Protein AF-A0A1Q3GX22-F1 (afdb_monomer)

Radius of gyration: 20.21 Å; Cα contacts (8 Å, |Δi|>4): 247; chains: 1; bounding box: 46×34×58 Å

Solvent-accessible surface area (backbone atoms only — not comparable to full-atom values): 12551 Å² total; per-residue (Å²): 74,55,29,41,29,41,39,61,59,88,88,64,75,49,70,69,53,50,52,52,48,26,65,77,68,59,34,45,84,47,44,73,66,59,52,42,48,48,33,34,75,71,67,37,71,71,13,58,78,47,41,84,75,64,39,86,86,53,84,58,74,74,85,70,66,73,70,58,37,72,59,56,42,53,52,50,54,53,46,60,75,69,44,88,66,64,23,36,33,25,61,58,53,65,81,46,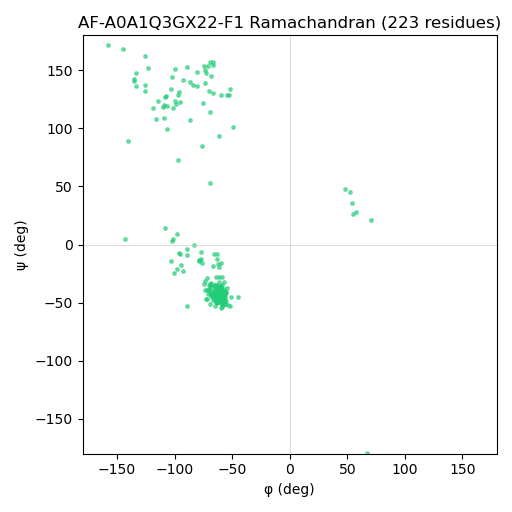73,63,30,38,58,40,52,54,49,49,28,69,77,63,59,36,46,57,36,38,36,38,42,44,71,56,48,66,56,49,26,54,56,44,58,69,42,32,68,58,50,41,52,51,50,54,55,49,35,66,72,37,97,69,32,57,68,49,53,30,62,74,71,73,34,90,48,71,66,53,47,50,50,50,44,45,53,53,41,50,52,51,24,49,54,48,25,54,44,53,52,57,54,50,48,58,52,51,64,72,49,62,87,39,60,72,47,79,42,64,63,86,58,52,68,68,55,51,50,53,51,54,50,55,54,61,72,75,106

pLDDT: mean 81.3, std 12.33, range [33.19, 97.81]

Sequence (225 aa):
MKNLVLYDIPDRVSQDLMEKLMQALSLNITNEVDILREEYKLGTILGKEHYAIIDPGSYGPILDREFDAPEIYKIFDSKFKRSTHKNFLFTEYPKTLNQLHFFEKLHQVNQANFYIVHITVSKDKIYQKMIKDIPNGVKRGFENIQNTPWGKEYFMKLYEVNNDKELEEYFKEQGEKAALEYSEFVEKRTQSIIELMRNHPMLVLDADISDEEIYKSVKGFWEKY

Mean predicted aligned error: 8.08 Å

Nearest PDB structures (foldseek):
  5ajy-assembly1_A  TM=4.475E-01  e=1.517E-03  Homo sapiens
  5ajz-assembly1_A-2  TM=4.475E-01  e=1.701E-03  Homo sapiens
  3qpv-assembly1_A-2  TM=4.650E-01  e=7.992E-03  Homo sapiens
  3qpu-assembly1_A-2  TM=4.433E-01  e=6.355E-03  Homo sapiens
  6iby-assembly1_A  TM=4.146E-01  e=1.683E-02  Homo sapiens

Secondary structure (DSSP, 8-state):
-EEEEEE--TT-S-HHHHHHHHHHHTPEEE-HHHHHHHHHHTT-HHHHHTHHHH-TT--S-TTS----HHHHHHHHHHHHHH-S---EEEES---SHHHHHHHHHHHHHHT-EEEEEEEE--HHHHHHHHHHHHHHHHHHHHHHHHHSTTHHHHHHHHTT--SHHHHHHHHHHHHHHHHHHHHHHHHHHHHHHHHHGGGS-EEEEETTS-HHHHHHHHHHHHHH-

Structure (mmCIF, N/CA/C/O backbone):
data_AF-A0A1Q3GX22-F1
#
_entry.id   AF-A0A1Q3GX22-F1
#
loop_
_atom_site.group_PDB
_atom_site.id
_atom_site.type_symbol
_atom_site.label_atom_id
_atom_site.label_alt_id
_atom_site.label_comp_id
_atom_site.label_asym_id
_atom_site.label_entity_id
_atom_site.label_seq_id
_atom_site.pdbx_PDB_ins_code
_atom_site.Cartn_x
_atom_site.Cartn_y
_atom_site.Cartn_z
_atom_site.occupancy
_atom_site.B_iso_or_equiv
_atom_site.auth_seq_id
_atom_site.auth_comp_id
_atom_site.auth_asym_id
_atom_site.auth_atom_id
_atom_site.pdbx_PDB_model_num
ATOM 1 N N . MET A 1 1 ? -7.960 -2.161 21.849 1.00 83.75 1 MET A N 1
ATOM 2 C CA . MET A 1 1 ? -6.977 -1.449 20.994 1.00 83.75 1 MET A CA 1
ATOM 3 C C . MET A 1 1 ? -7.659 -1.143 19.673 1.00 83.75 1 MET A C 1
ATOM 5 O O . MET A 1 1 ? -8.441 -1.986 19.251 1.00 83.75 1 MET A O 1
ATOM 9 N N . LYS A 1 2 ? -7.473 0.049 19.090 1.00 89.62 2 LYS A N 1
ATOM 10 C CA . LYS A 1 2 ? -8.068 0.403 17.792 1.00 89.62 2 LYS A CA 1
ATOM 11 C C . LYS A 1 2 ? -6.960 0.438 16.750 1.00 89.62 2 LYS A C 1
ATOM 13 O O . LYS A 1 2 ? -5.968 1.121 16.959 1.00 89.62 2 LYS A O 1
ATOM 18 N N . ASN A 1 3 ? -7.113 -0.280 15.652 1.00 90.56 3 ASN A N 1
ATOM 19 C CA . ASN A 1 3 ? -6.106 -0.374 14.604 1.00 90.56 3 ASN A CA 1
ATOM 20 C C . ASN A 1 3 ? -6.728 0.001 13.268 1.00 90.56 3 ASN A C 1
ATOM 22 O O . ASN A 1 3 ? -7.794 -0.498 12.922 1.00 90.56 3 ASN A O 1
ATOM 26 N N . LEU A 1 4 ? -6.058 0.871 12.526 1.00 92.94 4 LEU A N 1
ATOM 27 C CA . LEU A 1 4 ? -6.482 1.297 11.204 1.00 92.94 4 LEU A CA 1
ATOM 28 C C . LEU A 1 4 ? -5.735 0.471 10.159 1.00 92.94 4 LEU A C 1
ATOM 30 O O . LEU A 1 4 ? -4.510 0.386 10.202 1.00 92.94 4 LEU A O 1
ATOM 34 N N . VAL A 1 5 ? -6.464 -0.118 9.223 1.00 92.12 5 VAL A N 1
ATOM 35 C CA . VAL A 1 5 ? -5.902 -0.762 8.037 1.00 92.12 5 VAL A CA 1
ATOM 36 C C . VAL A 1 5 ? -6.242 0.105 6.844 1.00 92.12 5 VAL A C 1
ATOM 38 O O . VAL A 1 5 ? -7.416 0.343 6.576 1.00 92.12 5 VAL A O 1
ATOM 41 N N . LEU A 1 6 ? -5.221 0.586 6.149 1.00 91.12 6 LEU A N 1
ATOM 42 C CA . LEU A 1 6 ? -5.359 1.420 4.969 1.00 91.12 6 LEU A CA 1
ATOM 43 C C . LEU A 1 6 ? -4.941 0.617 3.739 1.00 91.12 6 LEU A C 1
ATOM 45 O O . LEU A 1 6 ? -3.758 0.335 3.538 1.00 91.12 6 LEU A O 1
ATOM 49 N N . TYR A 1 7 ? -5.934 0.263 2.930 1.00 88.50 7 TYR A N 1
ATOM 50 C CA . TYR A 1 7 ? -5.737 -0.238 1.580 1.00 88.50 7 TYR A CA 1
ATOM 51 C C . TYR A 1 7 ? -5.868 0.915 0.605 1.00 88.50 7 TYR A C 1
ATOM 53 O O . TYR A 1 7 ? -6.901 1.582 0.555 1.00 88.50 7 TYR A O 1
ATOM 61 N N . ASP A 1 8 ? -4.816 1.120 -0.166 1.00 81.44 8 ASP A N 1
ATOM 62 C CA . ASP A 1 8 ? -4.739 2.143 -1.190 1.00 81.44 8 ASP A CA 1
ATOM 63 C C . ASP A 1 8 ? -3.915 1.610 -2.367 1.00 81.44 8 ASP A C 1
ATOM 65 O O . ASP A 1 8 ? -3.280 0.557 -2.276 1.00 81.44 8 ASP A O 1
ATOM 69 N N . ILE A 1 9 ? -3.942 2.327 -3.480 1.00 72.19 9 ILE A N 1
ATOM 70 C CA . ILE A 1 9 ? -2.966 2.162 -4.554 1.00 72.19 9 ILE A CA 1
ATOM 71 C C . ILE A 1 9 ? -1.615 2.751 -4.130 1.00 72.19 9 ILE A C 1
ATOM 73 O O . ILE A 1 9 ? -1.591 3.770 -3.433 1.00 72.19 9 ILE A O 1
ATOM 77 N N . PRO A 1 10 ? -0.487 2.209 -4.629 1.00 65.62 10 PRO A N 1
ATOM 78 C CA . PRO A 1 10 ? 0.818 2.800 -4.378 1.00 65.62 10 PRO A CA 1
ATOM 79 C C . PRO A 1 10 ? 0.838 4.285 -4.734 1.00 65.62 10 PRO A C 1
ATOM 81 O O . PRO A 1 10 ? 0.356 4.700 -5.798 1.00 65.62 10 PRO A O 1
ATOM 84 N N . ASP A 1 11 ? 1.405 5.081 -3.832 1.00 67.19 11 ASP A N 1
ATOM 85 C CA . ASP A 1 11 ? 1.601 6.524 -3.971 1.00 67.19 11 ASP A CA 1
ATOM 86 C C . ASP A 1 11 ? 0.312 7.321 -4.221 1.00 67.19 11 ASP A C 1
ATOM 88 O O . ASP A 1 11 ? 0.341 8.334 -4.930 1.00 67.19 11 ASP A O 1
ATOM 92 N N . ARG A 1 12 ? -0.849 6.850 -3.749 1.00 82.31 12 ARG A N 1
ATOM 93 C CA . ARG A 1 12 ? -2.074 7.653 -3.798 1.00 82.31 12 ARG A CA 1
ATOM 94 C C . ARG A 1 12 ? -2.222 8.510 -2.548 1.00 82.31 12 ARG A C 1
ATOM 96 O O . ARG A 1 12 ? -2.394 9.720 -2.682 1.00 82.31 12 ARG A O 1
ATOM 103 N N . VAL A 1 13 ? -2.149 7.937 -1.359 1.00 82.25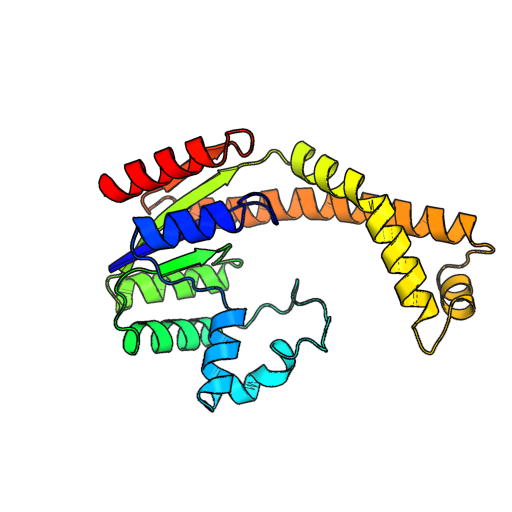 13 VAL A N 1
ATOM 104 C CA . VAL A 1 13 ? -2.125 8.687 -0.104 1.00 82.25 13 VAL A CA 1
ATOM 105 C C . VAL A 1 13 ? -0.739 9.300 0.073 1.00 82.25 13 VAL A C 1
ATOM 107 O O . VAL A 1 13 ? 0.274 8.601 0.092 1.00 82.25 13 VAL A O 1
ATOM 110 N N . SER A 1 14 ? -0.697 10.627 0.199 1.00 84.94 14 SER A N 1
ATOM 111 C CA . SER A 1 14 ? 0.553 11.348 0.421 1.00 84.94 14 SER A CA 1
ATOM 112 C C . SER A 1 14 ? 1.158 11.035 1.791 1.00 84.94 14 SER A C 1
ATOM 114 O O . SER A 1 14 ? 0.457 10.709 2.755 1.00 84.94 14 SER A O 1
ATOM 116 N N . GLN A 1 15 ? 2.479 11.191 1.898 1.00 85.56 15 GLN A N 1
ATOM 117 C CA . GLN A 1 15 ? 3.173 11.091 3.181 1.00 85.56 15 GLN A CA 1
ATOM 118 C C . GLN A 1 15 ? 2.620 12.108 4.197 1.00 85.56 15 GLN A C 1
ATOM 120 O O . GLN A 1 15 ? 2.383 11.751 5.349 1.00 85.56 15 GLN A O 1
ATOM 125 N N . ASP A 1 16 ? 2.316 13.331 3.757 1.00 89.88 16 ASP A N 1
ATOM 126 C CA . ASP A 1 16 ? 1.735 14.375 4.608 1.00 89.88 16 ASP A CA 1
ATOM 127 C C . ASP A 1 16 ? 0.377 13.951 5.190 1.00 89.88 16 ASP A C 1
ATOM 129 O O . ASP A 1 16 ? 0.105 14.152 6.377 1.00 89.88 16 ASP A O 1
ATOM 133 N N . LEU A 1 17 ? -0.484 13.325 4.378 1.00 90.81 17 LEU A N 1
ATOM 134 C CA . LEU A 1 17 ? -1.761 12.785 4.843 1.00 90.81 17 LEU A CA 1
ATOM 135 C C . LEU A 1 17 ? -1.554 11.649 5.857 1.00 90.81 17 LEU A C 1
ATOM 137 O O . LEU A 1 17 ? -2.243 11.617 6.881 1.00 90.81 17 LEU A O 1
ATOM 141 N N . MET A 1 18 ? -0.597 10.751 5.613 1.00 89.88 18 MET A N 1
ATOM 142 C CA . MET A 1 18 ? -0.246 9.679 6.553 1.00 89.88 18 MET A CA 1
ATOM 143 C C . MET A 1 18 ? 0.187 10.233 7.906 1.00 89.88 18 MET A C 1
ATOM 145 O O . MET A 1 18 ? -0.366 9.843 8.935 1.00 89.88 18 MET A O 1
ATOM 149 N N . GLU A 1 19 ? 1.126 11.177 7.916 1.00 90.69 19 GLU A N 1
ATOM 150 C CA . GLU A 1 19 ? 1.628 11.812 9.137 1.00 90.69 19 GLU A CA 1
ATOM 151 C C . GLU A 1 19 ? 0.502 12.532 9.890 1.00 90.69 19 GLU A C 1
ATOM 153 O O . GLU A 1 19 ? 0.344 12.369 11.106 1.00 90.69 19 GLU A O 1
ATOM 158 N N . LYS A 1 20 ? -0.356 13.250 9.157 1.00 93.38 20 LYS A N 1
ATOM 159 C CA . LYS A 1 20 ? -1.526 13.940 9.712 1.00 93.38 20 LYS A CA 1
ATOM 160 C C . LYS A 1 20 ? -2.520 12.967 10.353 1.00 93.38 20 LYS A C 1
ATOM 162 O O . LYS A 1 20 ? -3.033 13.248 11.440 1.00 93.38 20 LYS A O 1
ATOM 167 N N . LEU A 1 21 ? -2.799 11.827 9.716 1.00 93.25 21 LEU A N 1
ATOM 168 C CA . LEU A 1 21 ? -3.662 10.776 10.269 1.00 93.25 21 LEU A CA 1
ATOM 169 C C . LEU A 1 21 ? -3.034 10.129 11.504 1.00 93.25 21 LEU A C 1
ATOM 171 O O . LEU A 1 21 ? -3.710 9.973 12.520 1.00 93.25 21 LEU A O 1
ATOM 175 N N . MET A 1 22 ? -1.744 9.802 11.451 1.00 91.56 22 MET A N 1
ATOM 176 C CA . MET A 1 22 ? -1.029 9.212 12.581 1.00 91.56 22 MET A CA 1
ATOM 177 C C . MET A 1 22 ? -1.083 10.107 13.814 1.00 91.56 22 MET A C 1
ATOM 179 O O . MET A 1 22 ? -1.434 9.640 14.899 1.00 91.56 22 MET A O 1
ATOM 183 N N . GLN A 1 23 ? -0.806 11.400 13.645 1.00 92.88 23 GLN A N 1
ATOM 184 C CA . GLN A 1 23 ? -0.858 12.365 14.735 1.00 92.88 23 GLN A CA 1
ATOM 185 C C . GLN A 1 23 ? -2.281 12.517 15.285 1.00 92.88 23 GLN A C 1
ATOM 187 O O . GLN A 1 23 ? -2.490 12.433 16.495 1.00 92.88 23 GLN A O 1
ATOM 192 N N . ALA A 1 24 ? -3.269 12.712 14.407 1.00 93.62 24 ALA A N 1
ATOM 193 C CA . ALA A 1 24 ? -4.649 12.964 14.816 1.00 93.62 24 ALA A CA 1
ATOM 194 C C . ALA A 1 24 ? -5.289 11.766 15.530 1.00 93.62 24 ALA A C 1
ATOM 196 O O . ALA A 1 24 ? -6.090 11.951 16.444 1.00 93.62 24 ALA A O 1
ATOM 197 N N . LEU A 1 25 ? -4.939 10.548 15.118 1.00 93.19 25 LEU A N 1
ATOM 198 C CA . LEU A 1 25 ? -5.546 9.310 15.607 1.00 93.19 25 LEU A CA 1
ATOM 199 C C . LEU A 1 25 ? -4.651 8.578 16.626 1.00 93.19 25 LEU A C 1
ATOM 201 O O . LEU A 1 25 ? -5.011 7.507 17.123 1.00 93.19 25 LEU A O 1
ATOM 205 N N . SER A 1 26 ? -3.503 9.175 16.975 1.00 92.06 26 SER A N 1
ATOM 206 C CA . SER A 1 26 ? -2.485 8.595 17.862 1.00 92.06 26 SER A CA 1
ATOM 207 C C . SER A 1 26 ? -2.057 7.190 17.415 1.00 92.06 26 SER A C 1
ATOM 209 O O . SER A 1 26 ? -1.992 6.262 18.226 1.00 92.06 26 SER A O 1
ATOM 211 N N . LEU A 1 27 ? -1.819 7.025 16.109 1.00 88.88 27 LEU A N 1
ATOM 212 C CA . LEU A 1 27 ? -1.402 5.764 15.495 1.00 88.88 27 LEU A CA 1
ATOM 213 C C . LEU A 1 27 ? 0.118 5.691 15.427 1.00 88.88 27 LEU A C 1
ATOM 215 O O . LEU A 1 27 ? 0.784 6.667 15.084 1.00 88.88 27 LEU A O 1
ATOM 219 N N . ASN A 1 28 ? 0.655 4.502 15.669 1.00 85.69 28 ASN A N 1
ATOM 220 C CA . ASN A 1 28 ? 2.023 4.173 15.296 1.00 85.69 28 ASN A CA 1
ATOM 221 C C . ASN A 1 28 ? 2.012 3.448 13.942 1.00 85.69 28 ASN A C 1
ATOM 223 O O . ASN A 1 28 ? 1.212 2.528 13.752 1.00 85.69 28 ASN A O 1
ATOM 227 N N . ILE A 1 29 ? 2.849 3.875 12.995 1.00 75.38 29 ILE A N 1
ATOM 228 C CA . ILE A 1 29 ? 2.911 3.232 11.682 1.00 75.38 29 ILE A CA 1
ATOM 229 C C . ILE A 1 29 ? 3.601 1.880 11.789 1.00 75.38 29 ILE A C 1
ATOM 231 O O . ILE A 1 29 ? 4.594 1.681 12.494 1.00 75.38 29 ILE A O 1
ATOM 235 N N . THR A 1 30 ? 3.039 0.930 11.065 1.00 68.19 30 THR A N 1
ATOM 236 C CA . THR A 1 30 ? 3.493 -0.448 11.048 1.00 68.19 30 THR A CA 1
ATOM 237 C C . THR A 1 30 ? 3.387 -0.943 9.617 1.00 68.19 30 THR A C 1
ATOM 239 O O . THR A 1 30 ? 2.362 -1.479 9.206 1.00 68.19 30 THR A O 1
ATOM 242 N N . ASN A 1 31 ? 4.457 -0.747 8.848 1.00 70.94 31 ASN A N 1
ATOM 243 C CA . ASN A 1 31 ? 4.715 -1.562 7.666 1.00 70.94 31 ASN A CA 1
ATOM 244 C C . ASN A 1 31 ? 5.751 -2.639 8.035 1.00 70.94 31 ASN A C 1
ATOM 246 O O . ASN A 1 31 ? 6.559 -2.449 8.945 1.00 70.94 31 ASN A O 1
ATOM 250 N N . GLU A 1 32 ? 5.693 -3.791 7.371 1.00 71.50 32 GLU A N 1
ATOM 251 C CA . GLU A 1 32 ? 6.529 -4.957 7.699 1.00 71.50 32 GLU A CA 1
ATOM 252 C C . GLU A 1 32 ? 8.028 -4.614 7.681 1.00 71.50 32 GLU A C 1
ATOM 254 O O . GLU A 1 32 ? 8.778 -5.011 8.573 1.00 71.50 32 GLU A O 1
ATOM 259 N N . VAL A 1 33 ? 8.446 -3.810 6.700 1.00 70.88 33 VAL A N 1
ATOM 260 C CA . VAL A 1 33 ? 9.843 -3.423 6.470 1.00 70.88 33 VAL A CA 1
ATOM 261 C C . VAL A 1 33 ? 10.396 -2.579 7.620 1.00 70.88 33 VAL A C 1
ATOM 263 O O . VAL A 1 33 ? 11.510 -2.822 8.085 1.00 70.88 33 VAL A O 1
ATOM 266 N N . ASP A 1 34 ? 9.636 -1.612 8.123 1.00 73.31 34 ASP A N 1
ATOM 267 C CA . ASP A 1 34 ? 10.077 -0.742 9.209 1.00 73.31 34 ASP A CA 1
ATOM 268 C C . ASP A 1 34 ? 10.159 -1.493 10.533 1.00 73.31 34 ASP A C 1
ATOM 270 O O . ASP A 1 34 ? 11.094 -1.268 11.302 1.00 73.31 34 ASP A O 1
ATOM 274 N N . ILE A 1 35 ? 9.268 -2.459 10.776 1.00 74.19 35 ILE A N 1
ATOM 275 C CA . ILE A 1 35 ? 9.387 -3.303 11.970 1.00 74.19 35 ILE A CA 1
ATOM 276 C C . ILE A 1 35 ? 10.619 -4.196 11.874 1.00 74.19 35 ILE A C 1
ATOM 278 O O . ILE A 1 35 ? 11.339 -4.342 12.855 1.00 74.19 35 ILE A O 1
ATOM 282 N N . LEU A 1 36 ? 10.919 -4.759 10.704 1.00 74.56 36 LEU A N 1
ATOM 283 C CA . LEU A 1 36 ? 12.141 -5.542 10.514 1.00 74.56 36 LEU A CA 1
ATOM 284 C C . LEU A 1 36 ? 13.398 -4.694 10.734 1.00 74.56 36 LEU A C 1
ATOM 286 O O . LEU A 1 36 ? 14.348 -5.147 11.373 1.00 74.56 36 LEU A O 1
ATOM 290 N N . ARG A 1 37 ? 13.392 -3.439 10.266 1.00 76.31 37 ARG A N 1
ATOM 291 C CA . ARG A 1 37 ? 14.470 -2.477 10.538 1.00 76.31 37 ARG A CA 1
ATOM 292 C C . ARG A 1 37 ? 14.603 -2.190 12.034 1.00 76.31 37 ARG A C 1
ATOM 294 O O . ARG A 1 37 ? 15.725 -2.110 12.532 1.00 76.31 37 ARG A O 1
ATOM 301 N N . GLU A 1 38 ? 13.496 -2.040 12.759 1.00 77.31 38 GLU A N 1
ATOM 302 C CA . GLU A 1 38 ? 13.493 -1.88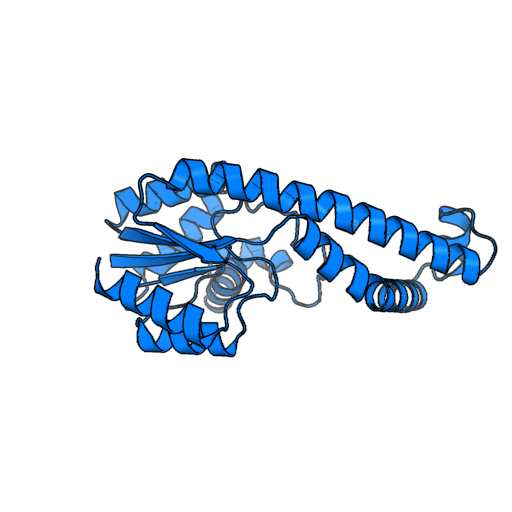8 14.222 1.00 77.31 38 GLU A CA 1
ATOM 303 C C . GLU A 1 38 ? 14.041 -3.137 14.928 1.00 77.31 38 GLU A C 1
ATOM 305 O O . GLU A 1 38 ? 14.939 -3.023 15.759 1.00 77.31 38 GLU A O 1
ATOM 310 N N . GLU A 1 39 ? 13.561 -4.331 14.573 1.00 77.06 39 GLU A N 1
ATOM 311 C CA . GLU A 1 39 ? 14.017 -5.615 15.124 1.00 77.06 39 GLU A CA 1
ATOM 312 C C . GLU A 1 39 ? 15.520 -5.821 14.920 1.00 77.06 39 GLU A C 1
ATOM 314 O O . GLU A 1 39 ? 16.232 -6.245 15.835 1.00 77.06 39 GLU A O 1
ATOM 319 N N . TYR A 1 40 ? 16.025 -5.462 13.738 1.00 79.69 40 TYR A N 1
ATOM 320 C CA . TYR A 1 40 ? 17.450 -5.523 13.445 1.00 79.69 40 TYR A CA 1
ATOM 321 C C . TYR A 1 40 ? 18.257 -4.548 14.305 1.00 79.69 40 TYR A C 1
ATOM 323 O O . TYR A 1 40 ? 19.255 -4.949 14.904 1.00 79.69 40 TYR A O 1
ATOM 331 N N . LYS A 1 41 ? 17.800 -3.294 14.445 1.00 81.12 41 LYS A N 1
ATOM 332 C CA . LYS A 1 41 ? 18.426 -2.306 15.346 1.00 81.12 41 LYS A CA 1
ATOM 333 C C . LYS A 1 41 ? 18.442 -2.780 16.801 1.00 81.12 41 LYS A C 1
ATOM 335 O O . LYS A 1 41 ? 19.401 -2.509 17.517 1.00 81.12 41 LYS A O 1
ATOM 340 N N . LEU A 1 42 ? 17.408 -3.504 17.230 1.00 82.00 42 LEU A N 1
ATOM 341 C CA . LEU A 1 42 ? 17.310 -4.110 18.562 1.00 82.00 42 LEU A CA 1
ATOM 342 C C . LEU A 1 42 ? 18.158 -5.387 18.714 1.00 82.00 42 LEU A C 1
ATOM 344 O O . LEU A 1 42 ? 18.270 -5.922 19.816 1.00 82.00 42 LEU A O 1
ATOM 348 N N . GLY A 1 43 ? 18.767 -5.882 17.634 1.00 82.06 43 GLY A N 1
ATOM 349 C CA . GLY A 1 43 ? 19.653 -7.042 17.647 1.00 82.06 43 GLY A CA 1
ATOM 350 C C . GLY A 1 43 ? 18.944 -8.375 17.894 1.00 82.06 43 GLY A C 1
ATOM 351 O O . GLY A 1 43 ? 19.604 -9.335 18.318 1.00 82.06 43 GLY A O 1
ATOM 352 N N . THR A 1 44 ? 17.633 -8.449 17.645 1.00 80.69 44 THR A N 1
ATOM 353 C CA . THR A 1 44 ? 16.845 -9.671 17.848 1.00 80.69 44 THR A CA 1
ATOM 354 C C . THR A 1 44 ? 17.215 -10.748 16.828 1.00 80.69 44 THR A C 1
ATOM 356 O O . THR A 1 44 ? 17.761 -10.454 15.763 1.00 80.69 44 THR A O 1
ATOM 359 N N . ILE A 1 45 ? 16.951 -12.018 17.162 1.00 81.12 45 ILE A N 1
ATOM 360 C CA . ILE A 1 45 ? 17.186 -13.154 16.248 1.00 81.12 45 ILE A CA 1
ATOM 361 C C . ILE A 1 45 ? 16.426 -12.917 14.937 1.00 81.12 45 ILE A C 1
ATOM 363 O O . ILE A 1 45 ? 17.013 -12.964 13.862 1.00 81.12 45 ILE A O 1
ATOM 367 N N . LEU A 1 46 ? 15.162 -12.517 15.063 1.00 73.62 46 LEU A N 1
ATOM 368 C CA . LEU A 1 46 ? 14.257 -12.206 13.964 1.00 73.62 46 LEU A CA 1
ATOM 369 C C . LEU A 1 46 ? 14.798 -11.107 13.037 1.00 73.62 46 LEU A C 1
ATOM 371 O O . LEU A 1 46 ? 14.829 -11.292 11.824 1.00 73.62 46 LEU A O 1
ATOM 375 N N . GLY A 1 47 ? 15.278 -9.990 13.593 1.00 73.00 47 GLY A N 1
ATOM 376 C CA . GLY A 1 47 ? 15.866 -8.909 12.799 1.00 73.00 47 GLY A CA 1
ATOM 377 C C . GLY A 1 47 ? 17.158 -9.314 12.085 1.00 73.00 47 GLY A C 1
ATOM 378 O O . GLY A 1 47 ? 17.396 -8.901 10.954 1.00 73.00 47 GLY A O 1
ATOM 379 N N . LYS A 1 48 ? 17.987 -10.152 12.721 1.00 78.38 48 LYS A N 1
ATOM 380 C CA . LYS A 1 48 ? 19.242 -10.660 12.140 1.00 78.38 48 LYS A CA 1
ATOM 381 C C . LYS A 1 48 ? 19.003 -11.664 11.014 1.00 78.38 48 LYS A C 1
ATOM 383 O O . LYS A 1 48 ? 19.671 -11.577 9.988 1.00 78.38 48 LYS A O 1
ATOM 388 N N . GLU A 1 49 ? 18.048 -12.577 11.184 1.00 74.50 49 GLU A N 1
ATOM 389 C CA . GLU A 1 49 ? 17.678 -13.584 10.176 1.00 74.50 49 GLU A CA 1
ATOM 390 C C . GLU A 1 49 ? 17.161 -12.950 8.878 1.00 74.50 49 GLU A C 1
ATOM 392 O O . GLU A 1 49 ? 17.356 -13.500 7.797 1.00 74.50 49 GLU A O 1
ATOM 397 N N . HIS A 1 50 ? 16.574 -11.756 8.972 1.00 70.06 50 HIS A N 1
ATOM 398 C CA . HIS A 1 50 ? 15.961 -11.054 7.844 1.00 70.06 50 HIS A CA 1
ATOM 399 C C . HIS A 1 50 ? 16.763 -9.827 7.380 1.00 70.06 50 HIS A C 1
ATOM 401 O O . HIS A 1 50 ? 16.264 -9.026 6.588 1.00 70.06 50 HIS A O 1
ATOM 407 N N . TYR A 1 51 ? 18.024 -9.687 7.814 1.00 65.88 51 TYR A N 1
ATOM 408 C CA . TYR A 1 51 ? 18.893 -8.558 7.455 1.00 65.88 51 TYR A CA 1
ATOM 409 C C . TYR A 1 51 ? 19.029 -8.360 5.933 1.00 65.88 51 TYR A C 1
ATOM 411 O O . TYR A 1 51 ? 18.998 -7.236 5.439 1.00 65.88 51 TYR A O 1
ATOM 419 N N . ALA A 1 52 ? 19.085 -9.458 5.173 1.00 59.59 52 ALA A N 1
ATOM 420 C CA . ALA A 1 52 ? 19.193 -9.436 3.712 1.00 59.59 52 ALA A CA 1
ATOM 421 C C . ALA A 1 52 ? 17.958 -8.860 2.986 1.00 59.59 52 ALA A C 1
ATOM 423 O O . ALA A 1 52 ? 17.995 -8.706 1.771 1.00 59.59 52 ALA A O 1
ATOM 424 N N . ILE A 1 53 ? 1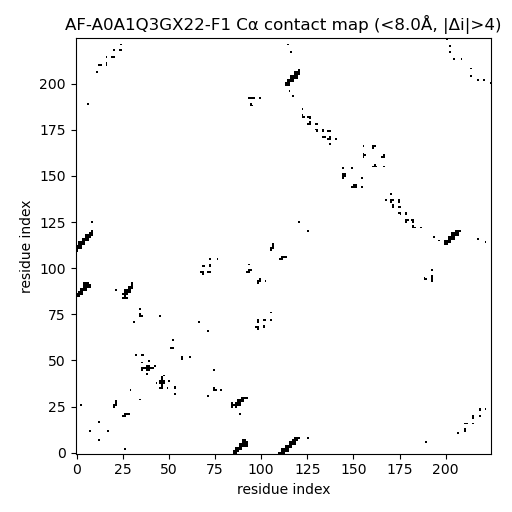6.859 -8.599 3.701 1.00 57.28 53 ILE A N 1
ATOM 425 C CA . ILE A 1 53 ? 15.622 -8.016 3.155 1.00 57.28 53 ILE A CA 1
ATOM 426 C C . ILE A 1 53 ? 15.529 -6.515 3.471 1.00 57.28 53 ILE A C 1
ATOM 428 O O . ILE A 1 53 ? 14.865 -5.765 2.762 1.00 57.28 53 ILE A O 1
ATOM 432 N N . ILE A 1 54 ? 16.202 -6.064 4.530 1.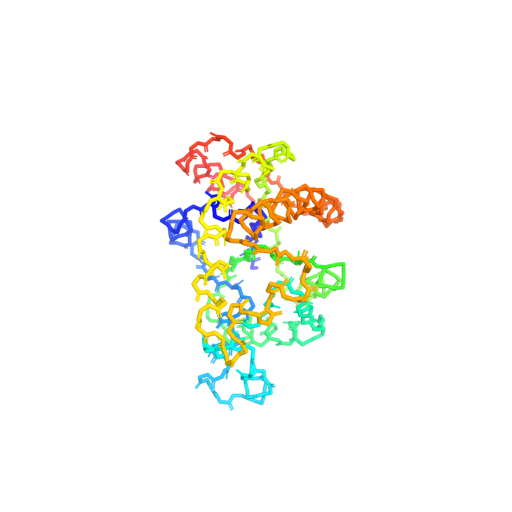00 59.28 54 ILE A N 1
ATOM 433 C CA . ILE A 1 54 ? 16.183 -4.668 4.990 1.00 59.28 54 ILE A CA 1
ATOM 434 C C . ILE A 1 54 ? 17.370 -3.844 4.482 1.00 59.28 54 ILE A C 1
ATOM 436 O O . ILE A 1 54 ? 17.384 -2.632 4.708 1.00 59.28 54 ILE A O 1
ATOM 440 N N . ASP A 1 55 ? 18.347 -4.474 3.821 1.00 59.03 55 ASP A N 1
ATOM 441 C CA . ASP A 1 55 ? 19.516 -3.797 3.264 1.00 59.03 55 ASP A CA 1
ATOM 442 C C . ASP A 1 55 ? 19.108 -2.915 2.064 1.00 59.03 55 ASP A C 1
ATOM 444 O O . ASP A 1 55 ? 18.695 -3.442 1.025 1.00 59.03 55 ASP A O 1
ATOM 448 N N . PRO A 1 56 ? 19.231 -1.577 2.164 1.00 48.12 56 PRO A N 1
ATOM 449 C CA . PRO A 1 56 ? 18.881 -0.656 1.084 1.00 48.12 56 PRO A CA 1
ATOM 450 C C . PRO A 1 56 ? 19.739 -0.821 -0.185 1.00 48.12 56 PRO A C 1
ATOM 452 O O . PRO A 1 56 ? 19.372 -0.279 -1.225 1.00 48.12 56 PRO A O 1
ATOM 455 N N . GLY A 1 57 ? 20.853 -1.565 -0.134 1.00 39.97 57 GLY A N 1
ATOM 456 C CA . GLY A 1 57 ? 21.634 -1.951 -1.318 1.00 39.97 57 GLY A CA 1
ATOM 457 C C . GLY A 1 57 ? 21.039 -3.125 -2.105 1.00 39.97 57 GLY A C 1
ATOM 458 O O . GLY A 1 57 ? 21.409 -3.358 -3.254 1.00 39.97 57 GLY A O 1
ATOM 459 N N . SER A 1 58 ? 20.087 -3.847 -1.513 1.00 39.81 58 SER A N 1
ATOM 460 C CA . SER A 1 58 ? 19.375 -4.954 -2.140 1.00 39.81 58 SER A CA 1
ATOM 461 C C . SER A 1 58 ? 18.037 -4.480 -2.714 1.00 39.81 58 SER A C 1
ATOM 463 O O . SER A 1 58 ? 16.967 -4.819 -2.223 1.00 39.81 58 SER A O 1
ATOM 465 N N . TYR A 1 59 ? 18.079 -3.729 -3.820 1.00 34.78 59 TYR A N 1
ATOM 466 C CA . TYR A 1 59 ? 16.920 -3.574 -4.715 1.00 34.78 59 TYR A CA 1
ATOM 467 C C . TYR A 1 59 ? 16.633 -4.901 -5.451 1.00 34.78 59 TYR A C 1
ATOM 469 O O . TYR A 1 59 ? 16.568 -4.966 -6.676 1.00 34.78 59 TYR A O 1
ATOM 477 N N . GLY A 1 60 ? 16.497 -5.999 -4.707 1.00 33.19 60 GLY A N 1
ATOM 478 C CA . GLY A 1 60 ? 15.754 -7.152 -5.189 1.00 33.19 60 GLY A CA 1
ATOM 479 C C . GLY A 1 60 ? 14.268 -6.789 -5.193 1.00 33.19 60 GLY A C 1
ATOM 480 O O . GLY A 1 60 ? 13.862 -5.925 -4.417 1.00 33.19 60 GLY A O 1
ATOM 481 N N . PRO A 1 61 ? 13.436 -7.410 -6.038 1.00 34.66 61 PRO A N 1
ATOM 482 C CA . PRO A 1 61 ? 11.998 -7.191 -6.006 1.00 34.66 61 PRO A CA 1
ATOM 483 C C . PRO A 1 61 ? 11.449 -7.619 -4.635 1.00 34.66 61 PRO A C 1
ATOM 485 O O . PRO A 1 61 ? 11.105 -8.776 -4.408 1.00 34.66 61 PRO A O 1
ATOM 488 N N . ILE A 1 62 ? 11.343 -6.659 -3.711 1.00 39.78 62 ILE A N 1
ATOM 489 C CA . ILE A 1 62 ? 10.573 -6.758 -2.457 1.00 39.78 62 ILE A CA 1
ATOM 490 C C . ILE A 1 62 ? 9.074 -6.940 -2.785 1.00 39.78 62 ILE A C 1
ATOM 492 O O . ILE A 1 62 ? 8.269 -7.253 -1.919 1.00 39.78 62 ILE A O 1
ATOM 496 N N . LEU A 1 63 ? 8.705 -6.804 -4.063 1.00 37.97 63 LEU A N 1
ATOM 497 C CA . LEU A 1 63 ? 7.355 -6.976 -4.580 1.00 37.97 63 LEU A CA 1
ATOM 498 C C . LEU A 1 63 ? 6.813 -8.414 -4.497 1.00 37.97 63 LEU A C 1
ATOM 500 O O . LEU A 1 63 ? 5.598 -8.549 -4.527 1.00 37.97 63 LEU A O 1
ATOM 504 N N . ASP A 1 64 ? 7.653 -9.448 -4.329 1.00 43.09 64 ASP A N 1
ATOM 505 C CA . ASP A 1 64 ? 7.178 -10.849 -4.370 1.00 43.09 64 ASP A CA 1
ATOM 506 C C . ASP A 1 64 ? 7.848 -11.826 -3.394 1.00 43.09 64 ASP A C 1
ATOM 508 O O . ASP A 1 64 ? 7.534 -13.018 -3.395 1.00 43.09 64 ASP A O 1
ATOM 512 N N . ARG A 1 65 ? 8.736 -11.367 -2.502 1.00 47.84 65 ARG A N 1
ATOM 513 C CA . ARG A 1 65 ? 9.052 -12.195 -1.331 1.00 47.84 65 ARG A CA 1
ATOM 514 C C . ARG A 1 65 ? 7.890 -12.060 -0.366 1.00 47.84 65 ARG A C 1
ATOM 516 O O . ARG A 1 65 ? 7.915 -11.214 0.522 1.00 47.84 65 ARG A O 1
ATOM 523 N N . GLU A 1 66 ? 6.867 -12.883 -0.586 1.00 52.06 66 GLU A N 1
ATOM 524 C CA . GLU A 1 66 ? 5.895 -13.222 0.442 1.00 52.06 66 GLU A CA 1
ATOM 525 C C . GLU A 1 66 ? 6.699 -13.631 1.674 1.00 52.06 66 GLU A C 1
ATOM 527 O O . GLU A 1 66 ? 7.278 -14.715 1.736 1.00 52.06 66 GLU A O 1
ATOM 532 N N . PHE A 1 67 ? 6.820 -12.718 2.634 1.00 58.06 67 PHE A N 1
ATOM 533 C CA . PHE A 1 67 ? 7.229 -13.111 3.963 1.00 58.06 67 PHE A CA 1
ATOM 534 C C . PHE A 1 67 ? 6.250 -14.194 4.401 1.00 58.06 67 PHE A C 1
ATOM 536 O O . PHE A 1 67 ? 5.029 -14.003 4.298 1.00 58.06 67 PHE A O 1
ATOM 543 N N . ASP A 1 68 ? 6.782 -15.321 4.864 1.00 63.47 68 ASP A N 1
ATOM 544 C CA . ASP A 1 68 ? 5.921 -16.376 5.357 1.00 63.47 68 ASP A CA 1
ATOM 545 C C . ASP A 1 68 ? 5.110 -15.800 6.532 1.00 63.47 68 ASP A C 1
ATOM 547 O O . ASP A 1 68 ? 5.601 -15.085 7.417 1.00 63.47 68 ASP A O 1
ATOM 551 N N . ALA A 1 69 ? 3.798 -15.985 6.449 1.00 64.06 69 ALA A N 1
ATOM 552 C CA . ALA A 1 69 ? 2.841 -15.321 7.321 1.00 64.06 69 ALA A CA 1
ATOM 553 C C . ALA A 1 69 ? 3.050 -15.598 8.836 1.00 64.06 69 ALA A C 1
ATOM 555 O O . ALA A 1 69 ? 2.727 -14.713 9.642 1.00 64.06 69 ALA A O 1
ATOM 556 N N . PRO A 1 70 ? 3.612 -16.750 9.273 1.00 68.25 70 PRO A N 1
ATOM 557 C CA . PRO A 1 70 ? 3.985 -16.980 10.669 1.00 68.25 70 PRO A CA 1
ATOM 558 C C . PRO A 1 70 ? 5.068 -16.027 11.197 1.00 68.25 70 PRO A C 1
ATOM 560 O O . PRO A 1 70 ? 5.042 -15.659 12.374 1.00 68.25 70 PRO A O 1
ATOM 563 N N . GLU A 1 71 ? 6.027 -15.626 10.370 1.00 71.38 71 GLU A N 1
ATOM 564 C CA . GLU A 1 71 ? 7.152 -14.766 10.745 1.00 71.38 71 GLU A CA 1
ATOM 565 C C . GLU A 1 71 ? 6.653 -13.343 10.968 1.00 71.38 71 GLU A C 1
ATOM 567 O O . GLU A 1 71 ? 6.900 -12.765 12.027 1.00 71.38 71 GLU A O 1
ATOM 572 N N . ILE A 1 72 ? 5.844 -12.824 10.040 1.00 70.81 72 ILE A N 1
ATOM 573 C CA . ILE A 1 72 ? 5.177 -11.522 10.181 1.00 70.81 72 ILE A CA 1
ATOM 574 C C . ILE A 1 72 ? 4.284 -11.485 11.421 1.00 70.81 72 ILE A C 1
ATOM 576 O O . ILE A 1 72 ? 4.290 -10.504 12.167 1.00 70.81 72 ILE A O 1
ATOM 580 N N . TYR A 1 73 ? 3.558 -12.569 11.701 1.00 74.81 73 TYR A N 1
ATOM 581 C CA . TYR A 1 73 ? 2.768 -12.676 12.924 1.00 74.81 73 TYR A CA 1
ATOM 582 C C . TYR A 1 73 ? 3.630 -12.497 14.178 1.00 74.81 73 TYR A C 1
ATOM 584 O O . TYR A 1 73 ? 3.279 -11.706 15.052 1.00 74.81 73 TYR A O 1
ATOM 592 N N . LYS A 1 74 ? 4.769 -13.202 14.269 1.00 76.38 74 LYS A N 1
ATOM 593 C CA . LYS A 1 74 ? 5.690 -13.088 15.415 1.00 76.38 74 LYS A CA 1
ATOM 594 C C . LYS A 1 74 ? 6.235 -11.665 15.548 1.00 76.38 74 LYS A C 1
ATOM 596 O O . LYS A 1 74 ? 6.346 -11.166 16.667 1.00 76.38 74 LYS A O 1
ATOM 601 N N . ILE A 1 75 ? 6.542 -11.017 14.422 1.00 74.75 75 ILE A N 1
ATOM 602 C CA . ILE A 1 75 ? 7.006 -9.626 14.364 1.00 74.75 75 ILE A CA 1
ATOM 603 C C . ILE A 1 75 ? 5.948 -8.688 14.962 1.00 74.75 75 ILE A C 1
ATOM 605 O O . ILE A 1 75 ? 6.230 -7.942 15.905 1.00 74.75 75 ILE A O 1
ATOM 609 N N . PHE A 1 76 ? 4.713 -8.755 14.459 1.00 77.62 76 PHE A N 1
ATOM 610 C CA . PHE A 1 76 ? 3.624 -7.912 14.944 1.00 77.62 76 PHE A CA 1
ATOM 611 C C . PHE A 1 76 ? 3.288 -8.198 16.406 1.00 77.62 76 PHE A C 1
ATOM 613 O O . PHE A 1 76 ? 3.211 -7.259 17.192 1.00 77.62 76 PHE A O 1
ATOM 620 N N . ASP A 1 77 ? 3.149 -9.464 16.802 1.00 79.06 77 ASP A N 1
ATOM 621 C CA . ASP A 1 77 ? 2.864 -9.862 18.187 1.00 79.06 77 ASP A CA 1
ATOM 622 C C . ASP A 1 77 ? 3.933 -9.332 19.162 1.00 79.06 77 ASP A C 1
ATOM 624 O O . ASP A 1 77 ? 3.616 -8.746 20.199 1.00 79.06 77 ASP A O 1
ATOM 628 N N . SER A 1 78 ? 5.212 -9.443 18.791 1.00 76.62 78 SER A N 1
ATOM 629 C CA . SER A 1 78 ? 6.340 -8.885 19.545 1.00 76.62 78 SER A CA 1
ATOM 630 C C . SER A 1 78 ? 6.274 -7.356 19.663 1.00 76.62 78 SER A C 1
ATOM 632 O O . SER A 1 78 ? 6.524 -6.794 20.737 1.00 76.62 78 SER A O 1
ATOM 634 N N . LYS A 1 79 ? 5.925 -6.648 18.580 1.00 78.19 79 LYS A N 1
ATOM 635 C CA . LYS A 1 79 ? 5.749 -5.187 18.595 1.00 78.19 79 LYS A CA 1
ATOM 636 C C . LYS A 1 79 ? 4.550 -4.774 19.447 1.00 78.19 79 LYS A C 1
ATOM 638 O O . LYS A 1 79 ? 4.705 -3.901 20.296 1.00 78.19 79 LYS A O 1
ATOM 643 N N . PHE A 1 80 ? 3.402 -5.431 19.306 1.00 78.25 80 PHE A N 1
ATOM 644 C CA . PHE A 1 80 ? 2.207 -5.170 20.112 1.00 78.25 80 PHE A CA 1
ATOM 645 C C . PHE A 1 80 ? 2.467 -5.343 21.610 1.00 78.25 80 PHE A C 1
ATOM 647 O O . PHE A 1 80 ? 2.057 -4.496 22.398 1.00 78.25 80 PHE A O 1
ATOM 654 N N . LYS A 1 81 ? 3.197 -6.393 22.006 1.00 78.69 81 LYS A N 1
ATOM 655 C CA . LYS A 1 81 ? 3.530 -6.668 23.414 1.00 78.69 81 LYS A CA 1
ATOM 656 C C . LYS A 1 81 ? 4.490 -5.653 24.034 1.00 78.69 81 LYS A C 1
ATOM 658 O O . LYS A 1 81 ? 4.412 -5.406 25.234 1.00 78.69 81 LYS A O 1
ATOM 663 N N . ARG A 1 82 ? 5.416 -5.094 23.248 1.00 78.69 82 ARG A N 1
ATOM 664 C CA . ARG A 1 82 ? 6.426 -4.129 23.728 1.00 78.69 82 ARG A CA 1
ATOM 665 C C . ARG A 1 82 ? 5.988 -2.673 23.588 1.00 78.69 82 ARG A C 1
ATOM 667 O O . ARG A 1 82 ? 6.526 -1.808 24.274 1.00 78.69 82 ARG A O 1
ATOM 674 N N . SER A 1 83 ? 5.057 -2.391 22.684 1.00 75.94 83 SER A N 1
ATOM 675 C CA . SER A 1 83 ? 4.617 -1.033 22.398 1.00 75.94 83 SER A CA 1
ATOM 676 C C . SER A 1 83 ? 3.816 -0.450 23.559 1.00 75.94 83 SER A C 1
ATOM 678 O O . SER A 1 83 ? 2.856 -1.042 24.046 1.00 75.94 83 SER A O 1
ATOM 680 N N . THR A 1 84 ? 4.166 0.771 23.956 1.00 75.38 84 THR A N 1
ATOM 681 C CA . THR A 1 84 ? 3.333 1.602 24.837 1.00 75.38 84 THR A CA 1
ATOM 682 C C . THR A 1 84 ? 2.150 2.227 24.090 1.00 75.38 84 THR A C 1
ATOM 684 O O . THR A 1 84 ? 1.194 2.686 24.719 1.00 75.38 84 THR A O 1
ATOM 687 N N . HIS A 1 85 ? 2.192 2.233 22.752 1.00 74.81 85 HIS A N 1
ATOM 688 C CA . HIS A 1 85 ? 1.110 2.720 21.904 1.00 74.81 85 HIS A CA 1
ATOM 689 C C . HIS A 1 85 ? 0.030 1.656 21.768 1.00 74.81 85 HIS A C 1
ATOM 691 O O . HIS A 1 85 ? 0.312 0.480 21.538 1.00 74.81 85 HIS A O 1
ATOM 697 N N . LYS A 1 86 ? -1.221 2.100 21.883 1.00 79.81 86 LYS A N 1
ATOM 698 C CA . LYS A 1 86 ? -2.394 1.225 21.857 1.00 79.81 86 LYS A CA 1
ATOM 699 C C . LYS A 1 86 ? -3.045 1.108 20.488 1.00 79.81 86 LYS A C 1
ATOM 701 O O . LYS A 1 86 ? -3.966 0.308 20.385 1.00 79.81 86 LYS A O 1
ATOM 706 N N . ASN A 1 87 ? -2.624 1.903 19.505 1.00 89.12 87 ASN A N 1
ATOM 707 C CA . ASN A 1 87 ? -3.256 1.981 18.195 1.00 89.12 87 ASN A CA 1
ATOM 708 C C . ASN A 1 87 ? -2.200 1.982 17.089 1.00 89.12 87 ASN A C 1
ATOM 710 O O . ASN A 1 87 ? -1.152 2.621 17.224 1.00 89.12 87 ASN A O 1
ATOM 714 N N . PHE A 1 88 ? -2.494 1.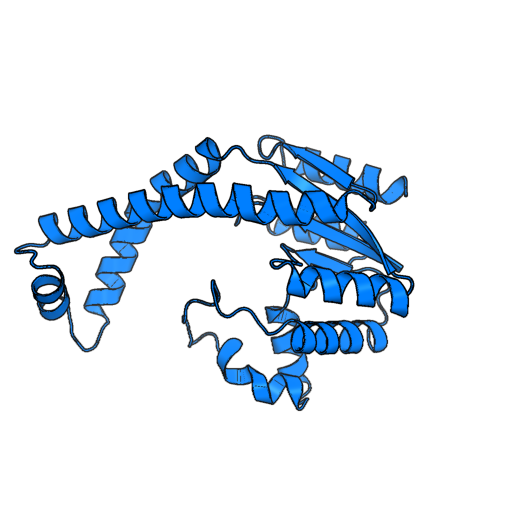287 15.997 1.00 88.81 88 PHE A N 1
ATOM 715 C CA . PHE A 1 88 ? -1.544 1.052 14.915 1.00 88.81 88 PHE A CA 1
ATOM 716 C C . PHE A 1 88 ? -2.169 1.323 13.554 1.00 88.81 88 PHE A C 1
ATOM 718 O O . PHE A 1 88 ? -3.364 1.100 13.360 1.00 88.81 88 PHE A O 1
ATOM 725 N N . LEU A 1 89 ? -1.342 1.796 12.625 1.00 89.44 89 LEU A N 1
ATOM 726 C CA . LEU A 1 89 ? -1.676 1.970 11.218 1.00 89.44 89 LEU A CA 1
ATOM 727 C C . LEU A 1 89 ? -0.966 0.893 10.401 1.00 89.44 89 LEU A C 1
ATOM 729 O O . LEU A 1 89 ? 0.264 0.822 10.406 1.00 89.44 89 LEU A O 1
ATOM 733 N N . PHE A 1 90 ? -1.747 0.068 9.717 1.00 87.94 90 PHE A N 1
ATOM 734 C CA . PHE A 1 90 ? -1.292 -0.949 8.778 1.00 87.94 90 PHE A CA 1
ATOM 735 C C . PHE A 1 90 ? -1.486 -0.417 7.364 1.00 87.94 90 PHE A C 1
ATOM 737 O O . PHE A 1 90 ? -2.616 -0.152 6.960 1.00 87.94 90 PHE A O 1
ATOM 744 N N . THR A 1 91 ? -0.399 -0.249 6.616 1.00 84.94 91 THR A N 1
ATOM 745 C CA . THR A 1 91 ? -0.453 0.180 5.213 1.00 84.94 91 THR A CA 1
ATOM 746 C C . THR A 1 91 ? -0.318 -1.027 4.310 1.00 84.94 91 THR A C 1
ATOM 748 O O . THR A 1 91 ? 0.690 -1.732 4.382 1.00 84.94 91 THR A O 1
ATOM 751 N N . GLU A 1 92 ? -1.324 -1.255 3.470 1.00 78.31 92 GLU A N 1
ATOM 752 C CA . GLU A 1 92 ? -1.360 -2.370 2.524 1.00 78.31 92 GLU A CA 1
ATOM 753 C C . GLU A 1 92 ? -1.171 -3.751 3.181 1.00 78.31 92 GLU A C 1
ATOM 755 O O . GLU A 1 92 ? -0.688 -4.660 2.526 1.00 78.31 92 GLU A O 1
ATOM 760 N N . TYR A 1 93 ? -1.502 -3.950 4.460 1.00 82.81 93 TYR A N 1
ATOM 761 C CA . TYR A 1 93 ? -1.388 -5.252 5.132 1.00 82.81 93 TYR A CA 1
ATOM 762 C C . TYR A 1 93 ? -2.725 -5.653 5.755 1.00 82.81 93 TYR A C 1
ATOM 764 O O . TYR A 1 93 ? -3.327 -4.815 6.426 1.00 82.81 93 TYR A O 1
ATOM 772 N N . PRO A 1 94 ? -3.155 -6.925 5.647 1.00 85.69 94 PRO A N 1
ATOM 773 C CA . PRO A 1 94 ? -2.518 -8.059 4.955 1.00 85.69 94 PRO A CA 1
ATOM 774 C C . PRO A 1 94 ? -2.572 -7.987 3.419 1.00 85.69 94 PRO A C 1
ATOM 776 O O . PRO A 1 94 ? -3.550 -7.513 2.846 1.00 85.69 94 PRO A O 1
ATOM 779 N N . LYS A 1 95 ? -1.544 -8.524 2.748 1.00 80.75 95 LYS A N 1
ATOM 780 C CA . LYS A 1 95 ? -1.448 -8.663 1.283 1.00 80.75 95 LYS A CA 1
ATOM 781 C C . LYS A 1 95 ? -1.828 -10.055 0.788 1.00 80.75 95 LYS A C 1
ATOM 783 O O . LYS A 1 95 ? -2.127 -10.203 -0.388 1.00 80.75 95 LYS A O 1
ATOM 788 N N . THR A 1 96 ? -1.798 -11.106 1.602 1.00 82.50 96 THR A N 1
ATOM 789 C CA . THR A 1 96 ? -2.161 -12.474 1.166 1.00 82.50 96 THR A CA 1
ATOM 790 C C . THR A 1 96 ? -3.244 -13.076 2.050 1.00 82.50 96 THR A C 1
ATOM 792 O O . THR A 1 96 ? -3.460 -12.634 3.178 1.00 82.50 96 THR A O 1
ATOM 795 N N . LEU A 1 97 ? -3.916 -14.126 1.563 1.00 83.50 97 LEU A N 1
ATOM 796 C CA . LEU A 1 97 ? -4.890 -14.873 2.369 1.00 83.50 97 LEU A CA 1
ATOM 797 C C . LEU A 1 97 ? -4.243 -15.506 3.607 1.00 83.50 97 LEU A C 1
ATOM 799 O O . LEU A 1 97 ? -4.841 -15.520 4.681 1.00 83.50 97 LEU A O 1
ATOM 803 N N . ASN A 1 98 ? -2.998 -15.970 3.477 1.00 83.38 98 ASN A N 1
ATOM 804 C CA . ASN A 1 98 ? -2.235 -16.482 4.609 1.00 83.38 98 ASN A CA 1
ATOM 805 C C . ASN A 1 98 ? -1.977 -15.367 5.628 1.00 83.38 98 ASN A C 1
ATOM 807 O O . ASN A 1 98 ? -2.290 -15.538 6.802 1.00 83.38 98 ASN A O 1
ATOM 811 N N . GLN A 1 99 ? -1.493 -14.202 5.189 1.00 84.50 99 GLN A N 1
ATOM 812 C CA . GLN A 1 99 ? -1.299 -13.047 6.070 1.00 84.50 99 GLN A CA 1
ATOM 813 C C . GLN A 1 99 ? -2.602 -12.625 6.758 1.00 84.50 99 GLN A C 1
ATOM 815 O O . GLN A 1 99 ? -2.586 -12.352 7.956 1.00 84.50 99 GLN A O 1
ATOM 820 N N . LEU A 1 100 ? -3.735 -12.647 6.047 1.00 86.81 100 LEU A N 1
ATOM 821 C CA . LEU A 1 100 ? -5.047 -12.353 6.622 1.00 86.81 100 LEU A CA 1
ATOM 822 C C . LEU A 1 100 ? -5.426 -13.342 7.728 1.00 86.81 100 LEU A C 1
ATOM 824 O O . LEU A 1 100 ? -5.834 -12.919 8.804 1.00 86.81 100 LEU A O 1
ATOM 828 N N . HIS A 1 101 ? -5.224 -14.644 7.519 1.00 85.25 101 HIS A N 1
ATOM 829 C CA . HIS A 1 101 ? -5.473 -15.655 8.554 1.00 85.25 101 HIS A CA 1
ATOM 830 C C . HIS A 1 101 ? -4.684 -15.386 9.841 1.00 85.25 101 HIS A C 1
ATOM 832 O O . HIS A 1 101 ? -5.203 -15.529 10.948 1.00 85.25 101 HIS A O 1
ATOM 838 N N . PHE A 1 102 ? -3.425 -14.964 9.721 1.00 81.19 102 PHE A N 1
ATOM 839 C CA . PHE A 1 102 ? -2.614 -14.592 10.881 1.00 81.19 102 PHE A CA 1
ATOM 840 C C . PHE A 1 102 ? -3.009 -13.237 11.474 1.00 81.19 102 PHE A C 1
ATOM 842 O O . PHE A 1 102 ? -2.971 -13.069 12.693 1.00 81.19 102 PHE A O 1
ATOM 849 N N . PHE A 1 103 ? -3.434 -12.292 10.644 1.00 82.44 103 PHE A N 1
ATOM 850 C CA . PHE A 1 103 ? -3.949 -11.004 11.091 1.00 82.44 103 PHE A CA 1
ATOM 851 C C . PHE A 1 103 ? -5.225 -11.157 11.933 1.00 82.44 103 PHE A C 1
ATOM 853 O O . PHE A 1 103 ? -5.340 -10.560 13.002 1.00 82.44 103 PHE A O 1
ATOM 860 N N . GLU A 1 104 ? -6.124 -12.059 11.542 1.00 83.25 104 GLU A N 1
ATOM 861 C CA . GLU A 1 104 ? -7.303 -12.434 12.335 1.00 83.25 104 GLU A CA 1
ATOM 862 C C . GLU A 1 104 ? -6.924 -13.122 13.654 1.00 83.25 104 GLU A C 1
ATOM 864 O O . GLU A 1 104 ? -7.542 -12.893 14.693 1.00 83.25 104 GLU A O 1
ATOM 869 N N . LYS A 1 105 ? -5.853 -13.922 13.682 1.00 82.00 105 LYS A N 1
ATOM 870 C CA . LYS A 1 105 ? -5.342 -14.456 14.957 1.00 82.00 105 LYS A CA 1
ATOM 871 C C . LYS A 1 105 ? -4.826 -13.346 15.874 1.00 82.00 105 LYS A C 1
ATOM 873 O O . LYS A 1 105 ? -5.068 -13.407 17.079 1.00 82.00 105 LYS A O 1
ATOM 878 N N . LEU A 1 106 ? -4.165 -12.318 15.330 1.00 75.62 106 LEU A N 1
ATOM 879 C CA . LEU A 1 106 ? -3.751 -11.145 16.113 1.00 75.62 106 LEU A CA 1
ATOM 880 C C . LEU A 1 106 ? -4.966 -10.415 16.699 1.00 75.62 106 LEU A C 1
ATOM 882 O O . LEU A 1 106 ? -4.905 -10.027 17.867 1.00 75.62 106 LEU A O 1
ATOM 886 N N . HIS A 1 107 ? -6.063 -10.286 15.935 1.00 76.25 107 HIS A N 1
ATOM 887 C CA . HIS A 1 107 ? -7.343 -9.740 16.418 1.00 76.25 107 HIS A CA 1
ATOM 888 C C . HIS A 1 107 ? -7.798 -10.459 17.694 1.00 76.25 107 HIS A C 1
ATOM 890 O O . HIS A 1 107 ? -8.053 -9.828 18.723 1.00 76.25 107 HIS A O 1
ATOM 896 N N . GLN A 1 108 ? -7.854 -11.792 17.618 1.00 78.69 108 GLN A N 1
ATOM 897 C CA . GLN A 1 108 ? -8.389 -12.661 18.665 1.00 78.69 108 GLN A CA 1
ATOM 898 C C . GLN A 1 108 ? -7.522 -12.655 19.926 1.00 78.69 108 GLN A C 1
ATOM 900 O O . GLN A 1 108 ? -8.046 -12.551 21.034 1.00 78.69 108 GLN A O 1
ATOM 905 N N . VAL A 1 109 ? -6.199 -12.745 19.771 1.00 73.38 109 VAL A N 1
ATOM 906 C CA . VAL A 1 109 ? -5.262 -12.838 20.902 1.00 73.38 109 VAL A CA 1
ATOM 907 C C . VAL A 1 109 ? -5.120 -11.502 21.630 1.00 73.38 109 VAL A C 1
ATOM 909 O O . VAL A 1 109 ? -5.057 -11.479 22.858 1.00 73.38 109 VAL A O 1
ATOM 912 N N . ASN A 1 110 ? -5.097 -10.387 20.894 1.00 70.19 110 ASN A N 1
ATOM 913 C CA . ASN A 1 110 ? -4.801 -9.065 21.453 1.00 70.19 110 ASN A CA 1
ATOM 914 C C . ASN A 1 110 ? -6.046 -8.187 21.684 1.00 70.19 110 ASN A C 1
ATOM 916 O O . ASN A 1 110 ? -5.898 -7.026 22.069 1.00 70.19 110 ASN A O 1
ATOM 920 N N . GLN A 1 111 ? -7.262 -8.710 21.459 1.00 74.88 111 GLN A N 1
ATOM 921 C CA . GLN A 1 111 ? -8.528 -7.956 21.551 1.00 74.88 111 GLN A CA 1
ATOM 922 C C . GLN A 1 111 ? -8.453 -6.618 20.785 1.00 74.88 111 GLN A C 1
ATOM 924 O O . GLN A 1 111 ? -8.733 -5.523 21.297 1.00 74.88 111 GLN A O 1
ATOM 929 N N . ALA A 1 112 ? -7.952 -6.707 19.557 1.00 78.25 112 ALA A N 1
ATOM 930 C CA . ALA A 1 112 ? -7.490 -5.575 18.774 1.00 78.25 112 ALA A CA 1
ATOM 931 C C . ALA A 1 112 ? -8.479 -5.255 17.649 1.00 78.25 112 ALA A C 1
ATOM 933 O O . ALA A 1 112 ? -8.438 -5.903 16.617 1.00 78.25 112 ALA A O 1
ATOM 934 N N . ASN A 1 113 ? -9.352 -4.260 17.808 1.00 87.12 113 ASN A N 1
ATOM 935 C CA . ASN A 1 113 ? -10.353 -3.909 16.793 1.00 87.12 113 ASN A CA 1
ATOM 936 C C . ASN A 1 113 ? -9.693 -3.354 15.530 1.00 87.12 113 ASN A C 1
ATOM 938 O O . ASN A 1 113 ? -8.886 -2.428 15.626 1.00 87.12 113 ASN A O 1
ATOM 942 N N . PHE A 1 114 ? -10.074 -3.885 14.368 1.00 89.81 114 PHE A N 1
ATOM 943 C CA . PHE A 1 114 ? -9.597 -3.421 13.072 1.00 89.81 114 PHE A CA 1
ATOM 944 C C . PHE A 1 114 ? -10.656 -2.568 12.376 1.00 89.81 114 PHE A C 1
ATOM 946 O O . PHE A 1 114 ? -11.832 -2.920 12.330 1.00 89.81 114 PHE A O 1
ATOM 953 N N . TYR A 1 115 ? -10.214 -1.435 11.848 1.00 93.81 115 TYR A N 1
ATOM 954 C CA . TYR A 1 115 ? -11.010 -0.471 11.104 1.00 93.81 115 TYR A CA 1
ATOM 955 C C . TYR A 1 115 ? -10.423 -0.376 9.713 1.00 93.81 115 TYR A C 1
ATOM 957 O O . TYR A 1 115 ? -9.255 -0.019 9.564 1.00 93.81 115 TYR A O 1
ATOM 965 N N . ILE A 1 116 ? -11.205 -0.733 8.704 1.00 94.31 116 ILE A N 1
ATOM 966 C CA . ILE A 1 116 ? -10.697 -0.872 7.343 1.00 94.31 116 ILE A CA 1
ATOM 967 C C . ILE A 1 116 ? -11.049 0.382 6.559 1.00 94.31 116 ILE A C 1
ATOM 969 O O . ILE A 1 116 ? -12.216 0.743 6.452 1.00 94.31 116 ILE A O 1
ATOM 973 N N . VAL A 1 117 ? -10.047 1.046 6.002 1.00 94.81 117 VAL A N 1
ATOM 974 C CA . VAL A 1 117 ? -10.213 2.112 5.018 1.00 94.81 117 VAL A CA 1
ATOM 975 C C . VAL A 1 117 ? -9.721 1.567 3.692 1.00 94.81 117 VAL A C 1
ATOM 977 O O . VAL A 1 117 ? -8.559 1.193 3.565 1.00 94.81 117 VAL A O 1
ATOM 980 N N . HIS A 1 118 ? -10.615 1.509 2.716 1.00 93.31 118 HIS A N 1
ATOM 981 C CA . HIS A 1 118 ? -10.305 1.056 1.372 1.00 93.31 118 HIS A CA 1
ATOM 982 C C . HIS A 1 118 ? -10.504 2.208 0.395 1.00 93.31 118 HIS A C 1
ATOM 984 O O . HIS A 1 118 ? -11.632 2.619 0.121 1.00 93.31 118 HIS A O 1
ATOM 990 N N . ILE A 1 119 ? -9.399 2.738 -0.114 1.00 91.00 119 ILE A N 1
ATOM 991 C CA . ILE A 1 119 ? -9.395 3.738 -1.173 1.00 91.00 119 ILE A CA 1
ATOM 992 C C . ILE A 1 119 ? -9.430 2.986 -2.499 1.00 91.00 119 ILE A C 1
ATOM 994 O O . ILE A 1 119 ? -8.479 2.323 -2.906 1.00 91.00 119 ILE A O 1
ATOM 998 N N . THR A 1 120 ? -10.586 3.052 -3.142 1.00 88.38 120 THR A N 1
ATOM 999 C CA . THR A 1 120 ? -10.867 2.377 -4.401 1.00 88.38 120 THR A CA 1
ATOM 1000 C C . THR A 1 120 ? -10.438 3.230 -5.575 1.00 88.38 120 THR A C 1
ATOM 1002 O O . THR A 1 120 ? -10.656 4.438 -5.623 1.00 88.38 120 THR A O 1
ATOM 1005 N N . VAL A 1 121 ? -9.868 2.569 -6.567 1.00 83.31 121 VAL A N 1
ATOM 1006 C CA . VAL A 1 121 ? -9.514 3.163 -7.846 1.00 83.31 121 VAL A CA 1
ATOM 1007 C C . VAL A 1 121 ? -9.951 2.198 -8.937 1.00 83.31 121 VAL A C 1
ATOM 1009 O O . VAL A 1 121 ? -9.866 0.980 -8.767 1.00 83.31 121 VAL A O 1
ATOM 1012 N N . SER A 1 122 ? -10.441 2.717 -10.059 1.00 85.00 122 SER A N 1
ATOM 1013 C CA . SER A 1 122 ? -10.744 1.847 -11.189 1.00 85.00 122 SER A CA 1
ATOM 1014 C C . SER A 1 122 ? -9.454 1.285 -11.781 1.00 85.00 122 SER A C 1
ATOM 1016 O O . SER A 1 122 ? -8.441 1.987 -11.865 1.00 85.00 122 SER A O 1
ATOM 1018 N N . LYS A 1 123 ? -9.509 0.040 -12.260 1.00 85.06 123 LYS A N 1
ATOM 1019 C CA . LYS A 1 123 ? -8.429 -0.593 -13.027 1.00 85.06 123 LYS A CA 1
ATOM 1020 C C . LYS A 1 123 ? -7.865 0.344 -14.099 1.00 85.06 123 LYS A C 1
ATOM 1022 O O . LYS A 1 123 ? -6.652 0.523 -14.185 1.00 85.06 123 LYS A O 1
ATOM 1027 N N . ASP A 1 124 ? -8.747 1.011 -14.843 1.00 86.56 124 ASP A N 1
ATOM 1028 C CA . ASP A 1 124 ? -8.365 1.960 -15.889 1.00 86.56 124 ASP A CA 1
ATOM 1029 C C . ASP A 1 124 ? -7.480 3.086 -15.353 1.00 86.56 124 ASP A C 1
ATOM 1031 O O . ASP A 1 124 ? -6.487 3.437 -15.978 1.00 86.56 124 ASP A O 1
ATOM 1035 N N . LYS A 1 125 ? -7.779 3.642 -14.177 1.00 85.56 125 LYS A N 1
ATOM 1036 C CA . LYS A 1 125 ? -6.958 4.702 -13.580 1.00 85.56 125 LYS A CA 1
ATOM 1037 C C . LYS A 1 125 ? -5.596 4.189 -13.116 1.00 85.56 125 LYS A C 1
ATOM 1039 O O . LYS A 1 125 ? -4.609 4.897 -13.313 1.00 85.56 125 LYS A O 1
ATOM 1044 N N . ILE A 1 126 ? -5.525 2.978 -12.550 1.00 83.44 126 ILE A N 1
ATOM 1045 C CA . ILE A 1 126 ? -4.241 2.331 -12.214 1.00 83.44 126 ILE A CA 1
ATOM 1046 C C . ILE A 1 126 ? -3.402 2.192 -13.481 1.00 83.44 126 ILE A C 1
ATOM 1048 O O . ILE A 1 126 ? -2.265 2.661 -13.529 1.00 83.44 126 ILE A O 1
ATOM 1052 N N . TYR A 1 127 ? -3.999 1.619 -14.526 1.00 86.81 127 TYR A N 1
ATOM 1053 C CA . TYR A 1 127 ? -3.362 1.440 -15.821 1.00 86.81 127 TYR A CA 1
ATOM 1054 C C . TYR A 1 127 ? -2.865 2.779 -16.379 1.00 86.81 127 TYR A C 1
ATOM 1056 O O . TYR A 1 127 ? -1.682 2.924 -16.666 1.00 86.81 127 TYR A O 1
ATOM 1064 N N . GLN A 1 128 ? -3.715 3.810 -16.426 1.00 88.00 128 GLN A N 1
ATOM 1065 C CA . GLN A 1 128 ? -3.331 5.142 -16.906 1.00 88.00 128 GLN A CA 1
ATOM 1066 C C . GLN A 1 128 ? -2.194 5.772 -16.087 1.00 88.00 128 GLN A C 1
ATOM 1068 O O . GLN A 1 128 ? -1.332 6.439 -16.660 1.00 88.00 128 GLN A O 1
ATOM 1073 N N . LYS A 1 129 ? -2.162 5.579 -14.760 1.00 84.56 129 LYS A N 1
ATOM 1074 C CA . LYS A 1 129 ? -1.056 6.049 -13.908 1.00 84.56 129 LYS A CA 1
ATOM 1075 C C . LYS A 1 129 ? 0.255 5.362 -14.292 1.00 84.56 129 LYS A C 1
ATOM 1077 O O . LYS A 1 129 ? 1.261 6.043 -14.458 1.00 84.56 129 LYS A O 1
ATOM 1082 N N . MET A 1 130 ? 0.233 4.045 -14.482 1.00 84.12 130 MET A N 1
ATOM 1083 C CA . MET A 1 130 ? 1.422 3.273 -14.848 1.00 84.12 130 MET A CA 1
ATOM 1084 C C . MET A 1 130 ? 1.912 3.588 -16.260 1.00 84.12 130 MET A C 1
ATOM 1086 O O . MET A 1 130 ? 3.104 3.813 -16.443 1.00 84.12 130 MET A O 1
ATOM 1090 N N . ILE A 1 131 ? 1.001 3.702 -17.234 1.00 87.44 131 ILE A N 1
ATOM 1091 C CA . ILE A 1 131 ? 1.331 4.101 -18.610 1.00 87.44 131 ILE A CA 1
ATOM 1092 C C . ILE A 1 131 ? 2.070 5.443 -18.632 1.00 87.44 131 ILE A C 1
ATOM 1094 O O . ILE A 1 131 ? 3.060 5.595 -19.345 1.00 87.44 131 ILE A O 1
ATOM 1098 N N . LYS A 1 132 ? 1.635 6.412 -17.816 1.00 88.75 132 LYS A N 1
ATOM 1099 C CA . LYS A 1 132 ? 2.302 7.718 -17.708 1.00 88.75 132 LYS A CA 1
ATOM 1100 C C . LYS A 1 132 ? 3.730 7.631 -17.162 1.00 88.75 132 LYS A C 1
ATOM 1102 O O . LYS A 1 132 ? 4.530 8.499 -17.503 1.00 88.75 132 LYS A O 1
ATOM 1107 N N . ASP A 1 133 ? 4.059 6.625 -16.349 1.00 85.25 133 ASP A N 1
ATOM 1108 C CA . ASP A 1 133 ? 5.411 6.443 -15.799 1.00 85.25 133 ASP A CA 1
ATOM 1109 C C . ASP A 1 133 ? 6.331 5.597 -16.695 1.00 85.25 133 ASP A C 1
ATOM 1111 O O . ASP A 1 133 ? 7.542 5.568 -16.470 1.00 85.25 133 ASP A O 1
ATOM 1115 N N . ILE A 1 134 ? 5.812 4.958 -17.753 1.00 86.62 134 ILE A N 1
ATOM 1116 C CA . ILE A 1 134 ? 6.623 4.144 -18.676 1.00 86.62 134 ILE A CA 1
ATOM 1117 C C . ILE A 1 134 ? 7.855 4.892 -19.199 1.00 86.62 134 ILE A C 1
ATOM 1119 O O . ILE A 1 134 ? 8.933 4.304 -19.140 1.00 86.62 134 ILE A O 1
ATOM 1123 N N . PRO A 1 135 ? 7.788 6.165 -19.640 1.00 86.19 135 PRO A N 1
ATOM 1124 C CA . PRO A 1 135 ? 8.983 6.875 -20.098 1.00 86.19 135 PRO A CA 1
ATOM 1125 C C . PRO A 1 135 ? 10.094 6.944 -19.037 1.00 86.19 135 PRO A C 1
ATOM 1127 O O . PRO A 1 135 ? 11.273 6.773 -19.350 1.00 86.19 135 PRO A O 1
ATOM 1130 N N . ASN A 1 136 ? 9.729 7.128 -17.763 1.00 83.12 136 ASN A N 1
ATOM 1131 C CA . ASN A 1 136 ? 10.691 7.098 -16.661 1.00 83.12 136 ASN A CA 1
ATOM 1132 C C . ASN A 1 136 ? 11.206 5.676 -16.415 1.00 83.12 136 ASN A C 1
ATOM 1134 O O . ASN A 1 136 ? 12.394 5.491 -16.157 1.00 83.12 136 ASN A O 1
ATOM 1138 N N . GLY A 1 137 ? 10.335 4.669 -16.515 1.00 77.69 137 GLY A N 1
ATOM 1139 C CA . GLY A 1 137 ? 10.699 3.255 -16.434 1.00 77.69 137 GLY A CA 1
ATOM 1140 C C . GLY A 1 137 ? 11.712 2.841 -17.501 1.00 77.69 137 GLY A C 1
ATOM 1141 O O . GLY A 1 137 ? 12.722 2.224 -17.171 1.00 77.69 137 GLY A O 1
ATOM 1142 N N . VAL A 1 138 ? 11.494 3.257 -18.749 1.00 78.75 138 VAL A N 1
ATOM 1143 C CA . VAL A 1 138 ? 12.407 3.049 -19.880 1.00 78.75 138 VAL A CA 1
ATOM 1144 C C . VAL A 1 138 ? 13.759 3.693 -19.585 1.00 78.75 138 VAL A C 1
ATOM 1146 O O . VAL A 1 138 ? 14.785 3.018 -19.653 1.00 78.75 138 VAL A O 1
ATOM 1149 N N . LYS A 1 139 ? 13.774 4.966 -19.164 1.00 81.88 139 LYS A N 1
ATOM 1150 C CA . LYS A 1 139 ? 15.011 5.670 -18.795 1.00 81.88 139 LYS A CA 1
ATOM 1151 C C . LYS A 1 139 ? 15.795 4.919 -17.713 1.00 81.88 139 LYS A C 1
ATOM 1153 O O . LYS A 1 139 ? 16.984 4.666 -17.894 1.00 81.88 139 LYS A O 1
ATOM 1158 N N . ARG A 1 140 ? 15.121 4.506 -16.632 1.00 80.81 140 ARG A N 1
ATOM 1159 C CA . ARG A 1 140 ? 15.721 3.692 -15.559 1.00 80.81 140 ARG A CA 1
ATOM 1160 C C . ARG A 1 140 ? 16.250 2.358 -16.092 1.00 80.81 140 ARG A C 1
ATOM 1162 O O . ARG A 1 140 ? 17.322 1.928 -15.686 1.00 80.81 140 ARG A O 1
ATOM 1169 N N . GLY A 1 141 ? 15.534 1.716 -17.015 1.00 78.12 141 GLY A N 1
ATOM 1170 C CA . GLY A 1 141 ? 15.971 0.489 -17.686 1.00 78.12 141 GLY A CA 1
ATOM 1171 C C . GLY A 1 141 ? 17.302 0.670 -18.418 1.00 78.12 141 GLY A C 1
ATOM 1172 O O . GLY A 1 141 ? 18.230 -0.111 -18.209 1.00 78.12 141 GLY A O 1
ATOM 1173 N N . PHE A 1 142 ? 17.436 1.744 -19.199 1.00 79.69 142 PHE A N 1
ATOM 1174 C CA . PHE A 1 142 ? 18.688 2.082 -19.880 1.00 79.69 142 PHE A CA 1
ATOM 1175 C C . PHE A 1 142 ? 19.827 2.406 -18.908 1.00 79.69 142 PHE A C 1
ATOM 1177 O O . PHE A 1 142 ? 20.929 1.882 -19.078 1.00 79.69 142 PHE A O 1
ATOM 1184 N N . GLU A 1 143 ? 19.572 3.230 -17.888 1.00 81.81 143 GLU A N 1
ATOM 1185 C CA . GLU A 1 143 ? 20.555 3.548 -16.842 1.00 81.81 143 GLU A CA 1
ATOM 1186 C C . GLU A 1 143 ? 21.037 2.268 -16.139 1.00 81.81 143 GLU A C 1
ATOM 1188 O O . GLU A 1 143 ? 22.238 2.056 -15.976 1.00 81.81 143 GLU A O 1
ATOM 1193 N N . ASN A 1 144 ? 20.119 1.363 -15.795 1.00 77.94 144 ASN A N 1
ATOM 1194 C CA . ASN A 1 144 ? 20.447 0.092 -15.157 1.00 77.94 144 ASN A CA 1
ATOM 1195 C C . ASN A 1 144 ? 21.320 -0.787 -16.052 1.00 77.94 144 ASN A C 1
ATOM 1197 O O . ASN A 1 144 ? 22.338 -1.287 -15.585 1.00 77.94 144 ASN A O 1
ATOM 1201 N N . 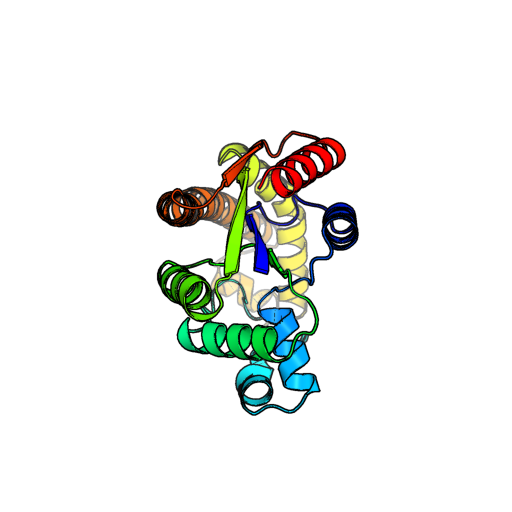ILE A 1 145 ? 20.969 -0.941 -17.333 1.00 81.31 145 ILE A N 1
ATOM 1202 C CA . ILE A 1 145 ? 21.758 -1.731 -18.290 1.00 81.31 145 ILE A CA 1
ATOM 1203 C C . ILE A 1 145 ? 23.185 -1.196 -18.411 1.00 81.31 145 ILE A C 1
ATOM 1205 O O . ILE A 1 145 ? 24.132 -1.985 -18.383 1.00 81.31 145 ILE A O 1
ATOM 1209 N N . GLN A 1 146 ? 23.347 0.126 -18.519 1.00 77.88 146 GLN A N 1
ATOM 1210 C CA . GLN A 1 146 ? 24.663 0.771 -18.599 1.00 77.88 146 GLN A CA 1
ATOM 1211 C C . GLN A 1 146 ? 25.512 0.517 -17.351 1.00 77.88 146 GLN A C 1
ATOM 1213 O O . GLN A 1 146 ? 26.729 0.390 -17.456 1.00 77.88 146 GLN A O 1
ATOM 1218 N N . ASN A 1 147 ? 24.865 0.396 -16.193 1.00 76.94 147 ASN A N 1
ATOM 1219 C CA . ASN A 1 147 ? 25.518 0.145 -14.914 1.00 76.94 147 ASN A CA 1
ATOM 1220 C C . ASN A 1 147 ? 25.693 -1.352 -14.595 1.00 76.94 147 ASN A C 1
ATOM 1222 O O . ASN A 1 147 ? 26.290 -1.689 -13.571 1.00 76.94 147 ASN A O 1
ATOM 1226 N N . THR A 1 148 ? 25.195 -2.270 -15.435 1.00 76.62 148 THR A N 1
ATOM 1227 C CA . THR A 1 148 ? 25.400 -3.711 -15.224 1.00 76.62 148 THR A CA 1
ATOM 1228 C C . THR A 1 148 ? 26.784 -4.172 -15.701 1.00 76.62 148 THR A C 1
ATOM 1230 O O . THR A 1 148 ? 27.278 -3.677 -16.715 1.00 76.62 148 THR A O 1
ATOM 1233 N N . PRO A 1 149 ? 27.391 -5.199 -15.067 1.00 72.12 149 PRO A N 1
ATOM 1234 C CA . PRO A 1 149 ? 28.663 -5.772 -15.524 1.00 72.12 149 PRO A CA 1
ATOM 1235 C C . PRO A 1 149 ? 28.613 -6.372 -16.936 1.00 72.12 149 PRO A C 1
ATOM 1237 O O . PRO A 1 149 ? 29.656 -6.611 -17.538 1.00 72.12 149 PRO A O 1
ATOM 1240 N N . TRP A 1 150 ? 27.414 -6.684 -17.436 1.00 75.75 150 TRP A N 1
ATOM 1241 C CA . TRP A 1 150 ? 27.201 -7.353 -18.723 1.00 75.75 150 TRP A CA 1
ATOM 1242 C C . TRP A 1 150 ? 26.958 -6.349 -19.858 1.00 75.75 150 TRP A C 1
ATOM 1244 O O . TRP A 1 150 ? 27.141 -6.685 -21.027 1.00 75.75 150 TRP A O 1
ATOM 1254 N N . GLY A 1 151 ? 26.613 -5.104 -19.510 1.00 78.06 151 GLY A N 1
ATOM 1255 C CA . GLY A 1 151 ? 26.485 -3.985 -20.433 1.00 78.06 151 GLY A CA 1
ATOM 1256 C C . GLY A 1 151 ? 25.335 -4.108 -21.438 1.00 78.06 151 GLY A C 1
ATOM 1257 O O . GLY A 1 151 ? 24.568 -5.068 -21.471 1.00 78.06 151 GLY A O 1
ATOM 1258 N N . LYS A 1 152 ? 25.222 -3.094 -22.298 1.00 81.56 152 LYS A N 1
ATOM 1259 C CA . LYS A 1 152 ? 24.141 -2.945 -23.285 1.00 81.56 152 LYS A CA 1
ATOM 1260 C C . LYS A 1 152 ? 24.123 -4.019 -24.370 1.00 81.56 152 LYS A C 1
ATOM 1262 O O . LYS A 1 152 ? 23.052 -4.494 -24.732 1.00 81.56 152 LYS A O 1
ATOM 1267 N N . GLU A 1 153 ? 25.294 -4.422 -24.857 1.00 82.75 153 GLU A N 1
ATOM 1268 C CA . GLU A 1 153 ? 25.420 -5.413 -25.935 1.00 82.75 153 GLU A CA 1
ATOM 1269 C C . GLU A 1 153 ? 24.859 -6.783 -25.537 1.00 82.75 153 GLU A C 1
ATOM 1271 O O . GLU A 1 153 ? 24.221 -7.452 -26.349 1.00 82.75 153 GLU A O 1
ATOM 1276 N N . TYR A 1 154 ? 25.036 -7.185 -24.273 1.00 84.56 154 TYR A N 1
ATOM 1277 C CA . TYR A 1 154 ? 24.451 -8.420 -23.757 1.00 84.56 154 TYR A CA 1
ATOM 1278 C C . TYR A 1 154 ? 22.921 -8.384 -23.816 1.00 84.56 154 TYR A C 1
ATOM 1280 O O . TYR A 1 154 ? 22.302 -9.331 -24.297 1.00 84.56 154 TYR A O 1
ATOM 1288 N N . PHE A 1 155 ? 22.318 -7.282 -23.364 1.00 80.12 155 PHE A N 1
ATOM 1289 C CA . PHE A 1 155 ? 20.867 -7.102 -23.377 1.00 80.12 155 PHE A CA 1
ATOM 1290 C C . PHE A 1 155 ? 20.315 -7.066 -24.804 1.00 80.12 155 PHE A C 1
ATOM 1292 O O . PHE A 1 155 ? 19.320 -7.729 -25.081 1.00 80.12 155 PHE A O 1
ATOM 1299 N N . MET A 1 156 ? 20.991 -6.365 -25.719 1.00 84.19 156 MET A N 1
ATOM 1300 C CA . MET A 1 156 ? 20.605 -6.335 -27.132 1.00 84.19 156 MET A CA 1
ATOM 1301 C C . MET A 1 156 ? 20.582 -7.735 -27.749 1.00 84.19 156 MET A C 1
ATOM 1303 O O . MET A 1 156 ? 19.617 -8.109 -28.406 1.00 84.19 156 MET A O 1
ATOM 1307 N N . LYS A 1 157 ? 21.601 -8.551 -27.457 1.00 88.06 157 LYS A N 1
ATOM 1308 C CA . LYS A 1 157 ? 21.660 -9.943 -27.912 1.00 88.06 157 LYS A CA 1
ATOM 1309 C C . LYS A 1 157 ? 20.594 -10.828 -27.260 1.00 88.06 157 LYS A C 1
ATOM 1311 O O . LYS A 1 157 ? 20.032 -11.677 -27.939 1.00 88.06 157 LYS A O 1
ATOM 1316 N N . LEU A 1 158 ? 20.345 -10.660 -25.959 1.00 83.75 158 LEU A N 1
ATOM 1317 C CA . LEU A 1 158 ? 19.373 -11.461 -25.206 1.00 83.75 158 LEU A CA 1
ATOM 1318 C C . LEU A 1 158 ? 17.944 -11.261 -25.719 1.00 83.75 158 LEU A C 1
ATOM 1320 O O . LEU A 1 158 ? 17.188 -12.224 -25.793 1.00 83.75 158 LEU A O 1
ATOM 1324 N N . TYR A 1 159 ? 17.593 -10.021 -26.054 1.00 84.88 159 TYR A N 1
ATOM 1325 C CA . TYR A 1 159 ? 16.262 -9.655 -26.537 1.00 84.88 159 TYR A CA 1
ATOM 1326 C C . TYR A 1 159 ? 16.176 -9.559 -28.062 1.00 84.88 159 TYR A C 1
ATOM 1328 O O . TYR A 1 159 ? 15.158 -9.114 -28.577 1.00 84.88 159 TYR A O 1
ATOM 1336 N N . GLU A 1 160 ? 17.228 -9.980 -28.772 1.00 90.69 160 GLU A N 1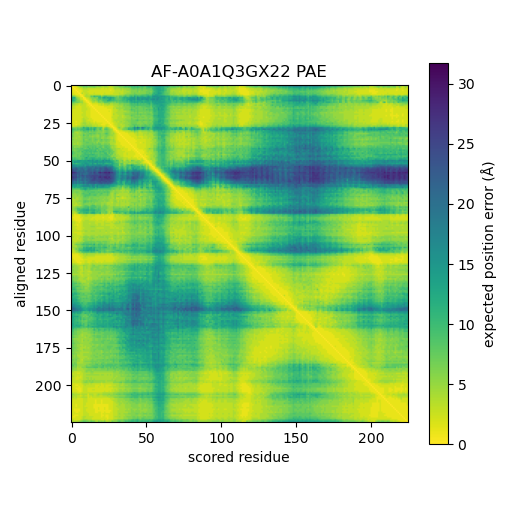
ATOM 1337 C CA . GLU A 1 160 ? 17.292 -9.997 -30.239 1.00 90.69 160 GLU A CA 1
ATOM 1338 C C . GLU A 1 160 ? 16.985 -8.633 -30.892 1.00 90.69 160 GLU A C 1
ATOM 1340 O O . GLU A 1 160 ? 16.411 -8.561 -31.977 1.00 90.69 160 GLU A O 1
ATOM 1345 N N . VAL A 1 161 ? 17.401 -7.539 -30.244 1.00 89.44 161 VAL A N 1
ATOM 1346 C CA . VAL A 1 161 ? 17.241 -6.166 -30.749 1.00 89.44 161 VAL A CA 1
ATOM 1347 C C . VAL A 1 161 ? 18.552 -5.632 -31.324 1.00 89.44 161 VAL A C 1
ATOM 1349 O O . VAL A 1 161 ? 19.641 -5.903 -30.817 1.00 89.44 161 VAL A O 1
ATOM 1352 N N . ASN A 1 162 ? 18.457 -4.834 -32.384 1.00 90.25 162 ASN A N 1
ATOM 1353 C CA . ASN A 1 162 ? 19.602 -4.428 -33.203 1.00 90.25 162 ASN A CA 1
ATOM 1354 C C . ASN A 1 162 ? 20.083 -3.000 -32.929 1.00 90.25 162 ASN A C 1
ATOM 1356 O O . ASN A 1 162 ? 21.154 -2.606 -33.392 1.00 90.25 162 ASN A O 1
ATOM 1360 N N . ASN A 1 163 ? 19.285 -2.191 -32.233 1.00 89.44 163 ASN A N 1
ATOM 1361 C CA . ASN A 1 163 ? 19.592 -0.790 -31.963 1.00 89.44 163 ASN A CA 1
ATOM 1362 C C . ASN A 1 163 ? 18.828 -0.259 -30.740 1.00 89.44 163 ASN A C 1
ATOM 1364 O O . ASN A 1 163 ? 17.945 -0.912 -30.189 1.00 89.44 163 ASN A O 1
ATOM 1368 N N . ASP A 1 164 ? 19.187 0.953 -30.319 1.00 87.94 164 ASP A N 1
ATOM 1369 C CA . ASP A 1 164 ? 18.607 1.625 -29.152 1.00 87.94 164 ASP A CA 1
ATOM 1370 C C . ASP A 1 164 ? 17.105 1.840 -29.275 1.00 87.94 164 ASP A C 1
ATOM 1372 O O . ASP A 1 164 ? 16.400 1.733 -28.278 1.00 87.94 164 ASP A O 1
ATOM 1376 N N . LYS A 1 165 ? 16.622 2.116 -30.488 1.00 91.31 165 LYS A N 1
ATOM 1377 C CA . LYS A 1 165 ? 15.206 2.364 -30.740 1.00 91.31 165 LYS A CA 1
ATOM 1378 C C . LYS A 1 165 ? 14.386 1.087 -30.543 1.00 91.31 165 LYS A C 1
ATOM 1380 O O . LYS A 1 165 ? 13.366 1.132 -29.872 1.00 91.31 165 LYS A O 1
ATOM 1385 N N . GLU A 1 166 ? 14.859 -0.047 -31.058 1.00 90.44 166 GLU A N 1
ATOM 1386 C CA . GLU A 1 166 ? 14.230 -1.359 -30.838 1.00 90.44 166 GLU A CA 1
ATOM 1387 C C . GLU A 1 166 ? 14.247 -1.753 -29.353 1.00 90.44 166 GLU A C 1
ATOM 1389 O O . GLU A 1 166 ? 13.270 -2.290 -28.838 1.00 90.44 166 GLU A O 1
ATOM 1394 N N . LEU A 1 167 ? 15.326 -1.436 -28.630 1.00 84.62 167 LEU A N 1
ATOM 1395 C CA . LEU A 1 167 ? 15.403 -1.675 -27.186 1.00 84.62 167 LEU A CA 1
ATOM 1396 C C . LEU A 1 167 ? 14.454 -0.759 -26.386 1.00 84.62 167 LEU A C 1
ATOM 1398 O O . LEU A 1 167 ? 13.870 -1.187 -25.391 1.00 84.62 167 LEU A O 1
ATOM 1402 N N . GLU A 1 168 ? 14.289 0.494 -26.811 1.00 87.56 168 GLU A N 1
ATOM 1403 C CA . GLU A 1 168 ? 13.329 1.440 -26.232 1.00 87.56 168 GLU A CA 1
ATOM 1404 C C . GLU A 1 168 ? 11.885 0.975 -26.449 1.00 87.56 168 GLU A C 1
ATOM 1406 O O . GLU A 1 168 ? 11.099 0.940 -25.499 1.00 87.56 168 GLU A O 1
ATOM 1411 N N . GLU A 1 169 ? 11.556 0.561 -27.676 1.00 89.25 169 GLU A N 1
ATOM 1412 C CA . GLU A 1 169 ? 10.259 -0.022 -28.033 1.00 89.25 169 GLU A CA 1
ATOM 1413 C C . GLU A 1 169 ? 9.981 -1.282 -27.203 1.00 89.25 169 GLU A C 1
ATOM 1415 O O . GLU A 1 169 ? 8.917 -1.374 -26.591 1.00 89.25 169 GLU A O 1
ATOM 1420 N N . TYR A 1 170 ? 10.963 -2.178 -27.056 1.00 87.62 170 TYR A N 1
ATOM 1421 C CA . TYR A 1 170 ? 10.849 -3.352 -26.189 1.00 87.62 170 TYR A CA 1
ATOM 1422 C C . TYR A 1 170 ? 10.502 -2.975 -24.741 1.00 87.62 170 TYR A C 1
ATOM 1424 O O . TYR A 1 170 ? 9.549 -3.507 -24.170 1.00 87.62 170 TYR A O 1
ATOM 1432 N N . PHE A 1 171 ? 11.234 -2.040 -24.123 1.00 83.62 171 PHE A N 1
ATOM 1433 C CA . PHE A 1 171 ? 10.939 -1.632 -22.745 1.00 83.62 171 PHE A CA 1
ATOM 1434 C C . PHE A 1 171 ? 9.573 -0.980 -22.599 1.00 83.62 171 PHE A C 1
ATOM 1436 O O . PHE A 1 171 ? 8.909 -1.178 -21.579 1.00 83.62 171 PHE A O 1
ATOM 1443 N N . LYS A 1 172 ? 9.147 -0.222 -23.609 1.00 86.75 172 LYS A N 1
ATOM 1444 C CA . LYS A 1 172 ? 7.816 0.366 -23.637 1.00 86.75 172 LYS A CA 1
ATOM 1445 C C . LYS A 1 172 ? 6.743 -0.724 -23.660 1.00 86.75 172 LYS A C 1
ATOM 1447 O O . LYS A 1 172 ? 5.871 -0.706 -22.798 1.00 86.75 172 LYS A O 1
ATOM 1452 N N . GLU A 1 173 ? 6.845 -1.698 -24.563 1.00 87.75 173 GLU A N 1
ATOM 1453 C CA . GLU A 1 173 ? 5.902 -2.822 -24.663 1.00 87.75 173 GLU A CA 1
ATOM 1454 C C . GLU A 1 173 ? 5.841 -3.649 -23.373 1.00 87.75 173 GLU A C 1
ATOM 1456 O O . GLU A 1 173 ? 4.754 -3.964 -22.882 1.00 87.75 173 GLU A O 1
ATOM 1461 N N . GLN A 1 174 ? 6.996 -3.958 -22.772 1.00 84.38 174 GLN A N 1
ATOM 1462 C CA . GLN A 1 174 ? 7.034 -4.658 -21.484 1.00 84.38 174 GLN A CA 1
ATOM 1463 C C . GLN A 1 174 ? 6.403 -3.824 -20.365 1.00 84.38 174 GLN A C 1
ATOM 1465 O O . GLN A 1 174 ? 5.690 -4.368 -19.523 1.00 84.38 174 GLN A O 1
ATOM 1470 N N . GLY A 1 175 ? 6.623 -2.506 -20.365 1.00 83.75 175 GLY A N 1
ATOM 1471 C CA . GLY A 1 175 ? 5.990 -1.583 -19.428 1.00 83.75 175 GLY A CA 1
ATOM 1472 C C . GLY A 1 175 ? 4.466 -1.554 -19.565 1.00 83.75 175 GLY A C 1
ATOM 1473 O O . GLY A 1 175 ? 3.767 -1.598 -18.556 1.00 83.75 175 GLY A O 1
ATOM 1474 N N . GLU A 1 176 ? 3.942 -1.531 -20.793 1.00 86.62 176 GLU A N 1
ATOM 1475 C CA . GLU A 1 176 ? 2.497 -1.553 -21.071 1.00 86.62 176 GLU A CA 1
ATOM 1476 C C . GLU A 1 176 ? 1.862 -2.874 -20.620 1.00 86.62 176 GLU A C 1
ATOM 1478 O O . GLU A 1 176 ? 0.830 -2.874 -19.941 1.00 86.62 176 GLU A O 1
ATOM 1483 N N . LYS A 1 177 ? 2.512 -4.004 -20.924 1.00 87.12 177 LYS A N 1
ATOM 1484 C CA . LYS A 1 177 ? 2.073 -5.330 -20.478 1.00 87.12 177 LYS A CA 1
ATOM 1485 C C . LYS A 1 177 ? 2.066 -5.436 -18.952 1.00 87.12 177 LYS A C 1
ATOM 1487 O O . LYS A 1 177 ? 1.055 -5.836 -18.377 1.00 87.12 177 LYS A O 1
ATOM 1492 N N . ALA A 1 178 ? 3.150 -5.022 -18.298 1.00 81.25 178 ALA A N 1
ATOM 1493 C CA . ALA A 1 178 ? 3.250 -5.018 -16.841 1.00 81.25 178 ALA A CA 1
ATOM 1494 C C . ALA A 1 178 ? 2.204 -4.094 -16.198 1.00 81.25 178 ALA A C 1
ATOM 1496 O O . ALA A 1 178 ? 1.631 -4.440 -15.168 1.00 81.25 178 ALA A O 1
ATOM 1497 N N . ALA A 1 179 ? 1.910 -2.943 -16.813 1.00 84.12 179 ALA A N 1
ATOM 1498 C CA . ALA A 1 179 ? 0.863 -2.039 -16.349 1.00 84.12 179 ALA A CA 1
ATOM 1499 C C . ALA A 1 179 ? -0.523 -2.689 -16.382 1.00 84.12 179 ALA A C 1
ATOM 1501 O O . ALA A 1 179 ? -1.292 -2.567 -15.424 1.00 84.12 179 ALA A O 1
ATOM 1502 N N . LEU A 1 180 ? -0.843 -3.399 -17.467 1.00 87.31 180 LEU A N 1
ATOM 1503 C CA . LEU A 1 180 ? -2.109 -4.112 -17.596 1.00 87.31 180 LEU A CA 1
ATOM 1504 C C . LEU A 1 180 ? -2.216 -5.235 -16.560 1.00 87.31 180 LEU A C 1
ATOM 1506 O O . LEU A 1 180 ? -3.172 -5.249 -15.783 1.00 87.31 180 LEU A O 1
ATOM 1510 N N . GLU A 1 181 ? -1.219 -6.119 -16.501 1.00 84.25 181 GLU A N 1
ATOM 1511 C CA . GLU A 1 181 ? -1.179 -7.246 -15.561 1.00 84.25 181 GLU A CA 1
ATOM 1512 C C . GLU A 1 181 ? -1.273 -6.771 -14.106 1.00 84.25 181 GLU A C 1
ATOM 1514 O O . GLU A 1 181 ? -2.049 -7.316 -13.321 1.00 84.25 181 GLU A O 1
ATOM 1519 N N . TYR A 1 182 ? -0.549 -5.708 -13.747 1.00 81.62 182 TYR A N 1
ATOM 1520 C CA . TYR A 1 182 ? -0.598 -5.140 -12.403 1.00 81.62 182 TYR A CA 1
ATOM 1521 C C . TYR A 1 182 ? -1.971 -4.549 -12.072 1.00 81.62 182 TYR A C 1
ATOM 1523 O O . TYR A 1 182 ? -2.492 -4.782 -10.981 1.00 81.62 182 TYR A O 1
ATOM 1531 N N . SER A 1 183 ? -2.588 -3.819 -13.008 1.00 84.25 183 SER A N 1
ATOM 1532 C CA . SER A 1 183 ? -3.924 -3.247 -12.798 1.00 84.25 183 SER A CA 1
ATOM 1533 C C . SER A 1 183 ? -4.985 -4.328 -12.547 1.00 84.25 183 SER A C 1
ATOM 1535 O O . SER A 1 183 ? -5.831 -4.165 -11.669 1.00 84.25 183 SER A O 1
ATOM 1537 N N . GLU A 1 184 ? -4.896 -5.462 -13.250 1.00 84.75 184 GLU A N 1
ATOM 1538 C CA . GLU A 1 184 ? -5.759 -6.634 -13.046 1.00 84.75 184 GLU A CA 1
ATOM 1539 C C . GLU A 1 184 ? -5.483 -7.327 -11.719 1.00 84.75 184 GLU A C 1
ATOM 1541 O O . GLU A 1 184 ? -6.398 -7.742 -11.003 1.00 84.75 184 GLU A O 1
ATOM 1546 N N . PHE A 1 185 ? -4.202 -7.455 -11.390 1.00 81.94 185 PHE A N 1
ATOM 1547 C CA . PHE A 1 185 ? -3.756 -8.106 -10.176 1.00 81.94 185 PHE A CA 1
ATOM 1548 C C . PHE A 1 185 ? -4.206 -7.355 -8.923 1.00 81.94 185 PHE A C 1
ATOM 1550 O O . PHE A 1 185 ? -4.768 -7.981 -8.024 1.00 81.94 185 PHE A O 1
ATOM 1557 N N . VAL A 1 186 ? -4.000 -6.034 -8.863 1.00 77.69 186 VAL A N 1
ATOM 1558 C CA . VAL A 1 186 ? -4.409 -5.202 -7.719 1.00 77.69 186 VAL A CA 1
ATOM 1559 C C . VAL A 1 186 ? -5.911 -5.291 -7.503 1.00 77.69 186 VAL A C 1
ATOM 1561 O O . VAL A 1 186 ? -6.347 -5.508 -6.374 1.00 77.69 186 VAL A O 1
ATOM 1564 N N . GLU A 1 187 ? -6.698 -5.193 -8.574 1.00 76.81 187 GLU A N 1
ATOM 1565 C CA . GLU A 1 187 ? -8.150 -5.312 -8.488 1.00 76.81 187 GLU A CA 1
ATOM 1566 C C . GLU A 1 187 ? -8.554 -6.670 -7.896 1.00 76.81 187 GLU A C 1
ATOM 1568 O O . GLU A 1 187 ? -9.223 -6.729 -6.865 1.00 76.81 187 GLU A O 1
ATOM 1573 N N . LYS A 1 188 ? -8.071 -7.774 -8.474 1.00 79.81 188 LYS A N 1
ATOM 1574 C CA . LYS A 1 188 ? -8.465 -9.129 -8.063 1.00 79.81 188 LYS A CA 1
ATOM 1575 C C . LYS A 1 188 ? -7.981 -9.507 -6.658 1.00 79.81 188 LYS A C 1
ATOM 1577 O O . LYS A 1 188 ? -8.723 -10.115 -5.877 1.00 79.81 188 LYS A O 1
ATOM 1582 N N . ARG A 1 189 ? -6.726 -9.187 -6.332 1.00 76.25 189 ARG A N 1
ATOM 1583 C CA . ARG A 1 189 ? -6.091 -9.538 -5.052 1.00 76.25 189 ARG A CA 1
ATOM 1584 C C . ARG A 1 189 ? -6.713 -8.758 -3.904 1.00 76.25 189 ARG A C 1
ATOM 1586 O O . ARG A 1 189 ? -7.139 -9.365 -2.921 1.00 76.25 189 ARG A O 1
ATOM 1593 N N . THR A 1 190 ? -6.798 -7.436 -4.042 1.00 77.38 190 THR A N 1
ATOM 1594 C CA . THR A 1 190 ? -7.337 -6.565 -2.994 1.00 77.38 190 THR A CA 1
ATOM 1595 C C . THR A 1 190 ? -8.814 -6.859 -2.768 1.00 77.38 190 THR A C 1
ATOM 1597 O O . THR A 1 190 ? -9.220 -6.999 -1.619 1.00 77.38 190 THR A O 1
ATOM 1600 N N . GLN A 1 191 ? -9.605 -7.087 -3.826 1.00 82.75 191 GLN A N 1
ATOM 1601 C CA . GLN A 1 191 ? -11.019 -7.460 -3.680 1.00 82.75 191 GLN A CA 1
ATOM 1602 C C . GLN A 1 191 ? -11.220 -8.717 -2.829 1.00 82.75 191 GLN A C 1
ATOM 1604 O O . GLN A 1 191 ? -12.070 -8.715 -1.943 1.00 82.75 191 GLN A O 1
ATOM 1609 N N . SER A 1 192 ? -10.413 -9.760 -3.043 1.00 85.94 192 SER A N 1
ATOM 1610 C CA . SER A 1 192 ? -10.553 -11.024 -2.304 1.00 85.94 192 SER A CA 1
ATOM 1611 C C . SER A 1 192 ? -10.296 -10.844 -0.802 1.00 85.94 192 SER A C 1
ATOM 1613 O O . SER A 1 192 ? -10.991 -11.421 0.033 1.00 85.94 192 SER A O 1
ATOM 1615 N N . ILE A 1 193 ? -9.309 -10.021 -0.442 1.00 87.75 193 ILE A N 1
ATOM 1616 C CA . ILE A 1 193 ? -8.972 -9.727 0.957 1.00 87.75 193 ILE A CA 1
ATOM 1617 C C . ILE A 1 193 ? -10.029 -8.819 1.584 1.00 87.75 193 ILE A C 1
ATOM 1619 O O . ILE A 1 193 ? -10.537 -9.127 2.660 1.00 87.75 193 ILE A O 1
ATOM 1623 N N . ILE A 1 194 ? -10.416 -7.746 0.892 1.00 87.56 194 ILE A N 1
ATOM 1624 C CA . ILE A 1 194 ? -11.455 -6.816 1.346 1.00 87.56 194 ILE A CA 1
ATOM 1625 C C . ILE A 1 194 ? -12.782 -7.544 1.578 1.00 87.56 194 ILE A C 1
ATOM 1627 O O . ILE A 1 194 ? -13.439 -7.307 2.592 1.00 87.56 194 ILE A O 1
ATOM 1631 N N . GLU A 1 195 ? -13.162 -8.472 0.695 1.00 89.69 195 GLU A N 1
ATOM 1632 C CA . GLU A 1 195 ? -14.379 -9.264 0.869 1.00 89.69 195 GLU A CA 1
ATOM 1633 C C . GLU A 1 195 ? -14.330 -10.118 2.140 1.00 89.69 195 GLU A C 1
ATOM 1635 O O . GLU A 1 195 ? -15.326 -10.217 2.851 1.00 89.69 195 GLU A O 1
ATOM 1640 N N . LEU A 1 196 ? -13.183 -10.703 2.477 1.00 89.94 196 LEU A N 1
ATOM 1641 C CA . LEU A 1 196 ? -13.040 -11.470 3.716 1.00 89.94 196 LEU A CA 1
ATOM 1642 C C . LEU A 1 196 ? -13.028 -10.573 4.961 1.00 89.94 196 LEU A C 1
ATOM 1644 O O . LEU A 1 196 ? -13.509 -10.982 6.017 1.00 89.94 196 LEU A O 1
ATOM 1648 N N . MET A 1 197 ? -12.558 -9.332 4.833 1.00 89.69 197 MET A N 1
ATOM 1649 C CA . MET A 1 197 ? -12.520 -8.350 5.920 1.00 89.69 197 MET A CA 1
ATOM 1650 C C . MET A 1 197 ? -13.840 -7.592 6.125 1.00 89.69 197 MET A C 1
ATOM 1652 O O . MET A 1 197 ? -13.938 -6.785 7.046 1.00 89.69 197 MET A O 1
ATOM 1656 N N . ARG A 1 198 ? -14.885 -7.864 5.331 1.00 90.00 198 ARG A N 1
ATOM 1657 C CA . ARG A 1 198 ? -16.193 -7.173 5.398 1.00 90.00 198 ARG A CA 1
ATOM 1658 C C . ARG A 1 198 ? -16.932 -7.282 6.735 1.00 90.00 198 ARG A C 1
ATOM 1660 O O . ARG A 1 198 ? -17.878 -6.538 6.969 1.00 90.00 198 ARG A O 1
ATOM 1667 N N . ASN A 1 199 ? -16.525 -8.217 7.592 1.00 89.31 199 ASN A N 1
ATOM 1668 C CA . ASN A 1 199 ? -17.075 -8.364 8.940 1.00 89.31 199 ASN A CA 1
ATOM 1669 C C . ASN A 1 199 ? -16.526 -7.315 9.925 1.00 89.31 199 ASN A C 1
ATOM 1671 O O . ASN A 1 199 ? -17.078 -7.158 11.013 1.00 89.31 199 ASN A O 1
ATOM 1675 N N . HIS A 1 200 ? -15.466 -6.595 9.552 1.00 91.56 200 HIS A N 1
ATOM 1676 C CA . HIS A 1 200 ? -14.940 -5.458 10.304 1.00 91.56 200 HIS A CA 1
ATOM 1677 C C . HIS A 1 200 ? -15.613 -4.156 9.855 1.00 91.56 200 HIS A C 1
ATOM 1679 O O . HIS A 1 200 ? -16.028 -4.047 8.697 1.00 91.56 200 HIS A O 1
ATOM 1685 N N . PRO A 1 201 ? -15.706 -3.131 10.724 1.00 95.25 201 PRO A N 1
ATOM 1686 C CA . PRO A 1 201 ? -16.113 -1.800 10.296 1.00 95.25 201 PRO A CA 1
ATOM 1687 C C . PRO A 1 201 ? -15.245 -1.325 9.128 1.00 95.25 201 PRO A C 1
ATOM 1689 O O . PRO A 1 201 ? -14.014 -1.330 9.219 1.00 95.25 201 PRO A O 1
ATOM 1692 N N . MET A 1 202 ? -15.890 -0.876 8.052 1.00 95.88 202 MET A N 1
ATOM 1693 C CA . MET A 1 202 ? -15.213 -0.506 6.813 1.00 95.88 202 MET A CA 1
ATOM 1694 C C . MET A 1 202 ? -15.715 0.829 6.264 1.00 95.88 202 MET A C 1
ATOM 1696 O O . MET A 1 202 ? -16.919 1.085 6.218 1.00 95.88 202 MET A O 1
ATOM 1700 N N . LEU A 1 203 ? -14.773 1.655 5.819 1.00 96.50 203 LEU A N 1
ATOM 1701 C CA . LEU A 1 203 ? -14.982 2.876 5.058 1.00 96.50 203 LEU A CA 1
ATOM 1702 C C . LEU A 1 203 ? -14.391 2.681 3.661 1.00 96.50 203 LEU A C 1
ATOM 1704 O O . LEU A 1 203 ? -13.205 2.392 3.522 1.00 96.50 203 LEU A O 1
ATOM 1708 N N . VAL A 1 204 ? -15.212 2.870 2.634 1.00 94.69 204 VAL A N 1
ATOM 1709 C CA . VAL A 1 204 ? -14.776 2.822 1.235 1.00 94.69 204 VAL A CA 1
ATOM 1710 C C . VAL A 1 204 ? -14.783 4.240 0.680 1.00 94.69 204 VAL A C 1
ATOM 1712 O O . VAL A 1 204 ? -15.785 4.943 0.812 1.00 94.69 204 VAL A O 1
ATOM 1715 N N . LEU A 1 205 ? -13.667 4.664 0.093 1.00 94.50 205 LEU A N 1
ATOM 1716 C CA . LEU A 1 205 ? -13.471 5.997 -0.479 1.00 94.50 205 LEU A CA 1
ATOM 1717 C C . LEU A 1 205 ? -13.084 5.884 -1.954 1.00 94.50 205 L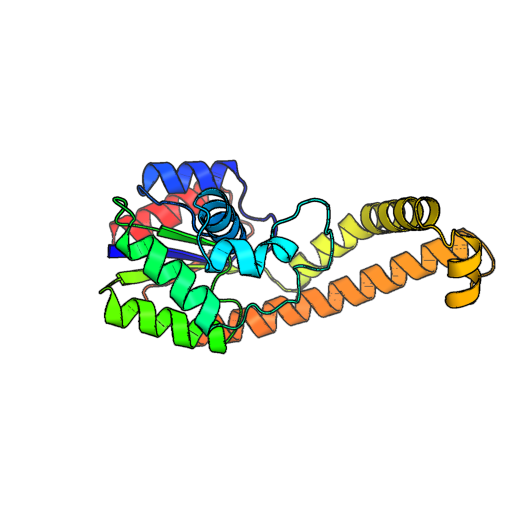EU A C 1
ATOM 1719 O O . LEU A 1 205 ? -12.477 4.896 -2.360 1.00 94.50 205 LEU A O 1
ATOM 1723 N N . ASP A 1 206 ? -13.420 6.892 -2.754 1.00 90.75 206 ASP A N 1
ATOM 1724 C CA . ASP A 1 206 ? -12.921 7.010 -4.128 1.00 90.75 206 ASP A CA 1
ATOM 1725 C C . ASP A 1 206 ? -11.541 7.679 -4.107 1.00 90.75 206 ASP A C 1
ATOM 1727 O O . ASP A 1 206 ? -11.333 8.659 -3.390 1.00 90.75 206 ASP A O 1
ATOM 1731 N N . ALA A 1 207 ? -10.596 7.168 -4.893 1.00 87.31 207 ALA A N 1
ATOM 1732 C CA . ALA A 1 207 ? -9.272 7.753 -5.042 1.00 87.31 207 ALA A CA 1
ATOM 1733 C C . ALA A 1 207 ? -9.293 9.175 -5.634 1.00 87.31 207 ALA A C 1
ATOM 1735 O O . ALA A 1 207 ? -8.304 9.885 -5.492 1.00 87.31 207 ALA A O 1
ATOM 1736 N N . ASP A 1 208 ? -10.368 9.643 -6.265 1.00 88.50 208 ASP A N 1
ATOM 1737 C CA . ASP A 1 208 ? -10.407 10.989 -6.857 1.00 88.50 208 ASP A CA 1
ATOM 1738 C C . ASP A 1 208 ? -10.637 12.120 -5.848 1.00 88.50 208 ASP A C 1
ATOM 1740 O O . ASP A 1 208 ? -10.448 13.289 -6.190 1.00 88.50 208 ASP A O 1
ATOM 1744 N N . ILE A 1 209 ? -11.048 11.810 -4.617 1.00 92.62 209 ILE A N 1
ATOM 1745 C CA . ILE A 1 209 ? -11.321 12.846 -3.612 1.00 92.62 209 ILE A CA 1
ATOM 1746 C C . ILE A 1 209 ? -10.016 13.434 -3.071 1.00 92.62 209 ILE A C 1
ATOM 1748 O O . ILE A 1 209 ? -8.983 12.780 -3.053 1.00 92.62 209 ILE A O 1
ATOM 1752 N N . SER A 1 210 ? -10.023 14.670 -2.596 1.00 93.50 210 SER A N 1
ATOM 1753 C CA . SER A 1 210 ? -8.805 15.302 -2.074 1.00 93.50 210 SER A CA 1
ATOM 1754 C C . SER A 1 210 ? -8.281 14.633 -0.793 1.00 93.50 210 SER A C 1
ATOM 1756 O O . SER A 1 210 ? -9.041 14.047 -0.022 1.00 93.50 210 SER A O 1
ATOM 1758 N N . ASP A 1 211 ? -6.986 14.786 -0.500 1.00 93.56 211 ASP A N 1
ATOM 1759 C CA . ASP A 1 211 ? -6.395 14.298 0.758 1.00 93.56 211 ASP A CA 1
ATOM 1760 C C . ASP A 1 211 ? -7.092 14.877 2.000 1.00 93.56 211 ASP A C 1
ATOM 1762 O O . ASP A 1 211 ? -7.230 14.204 3.021 1.00 93.56 211 ASP A O 1
ATOM 1766 N N . GLU A 1 212 ? -7.597 16.109 1.911 1.00 95.56 212 GLU A N 1
ATOM 1767 C CA . GLU A 1 212 ? -8.376 16.728 2.985 1.00 95.56 212 GLU A CA 1
ATOM 1768 C C . GLU A 1 212 ? -9.741 16.045 3.185 1.00 95.56 212 GLU A C 1
ATOM 1770 O O . GLU A 1 212 ? -10.207 15.905 4.318 1.00 95.56 212 GLU A O 1
ATOM 1775 N N . GLU A 1 213 ? -10.385 15.586 2.110 1.00 96.56 213 GLU A N 1
ATOM 1776 C CA . GLU A 1 213 ? -11.627 14.808 2.183 1.00 96.56 213 GLU A CA 1
ATOM 1777 C C . GLU A 1 213 ? -11.380 13.394 2.710 1.00 96.56 213 GLU A C 1
ATOM 1779 O O . GLU A 1 213 ? -12.157 12.927 3.552 1.00 96.56 213 GLU A O 1
ATOM 1784 N N . ILE A 1 214 ? -10.280 12.744 2.306 1.00 95.25 214 ILE A N 1
ATOM 1785 C CA . ILE A 1 214 ? -9.844 11.467 2.893 1.00 95.25 214 ILE A CA 1
ATOM 1786 C C . ILE A 1 214 ? -9.634 11.653 4.395 1.00 95.25 214 ILE A C 1
ATOM 1788 O O . ILE A 1 214 ? -10.231 10.930 5.191 1.00 95.25 214 ILE A O 1
ATOM 1792 N N . TYR A 1 215 ? -8.855 12.661 4.796 1.00 96.25 215 TYR A N 1
ATOM 1793 C CA . TYR A 1 215 ? -8.571 12.956 6.199 1.00 96.25 215 TYR A CA 1
ATOM 1794 C C . TYR A 1 215 ? -9.851 13.108 7.028 1.00 96.25 215 TYR A C 1
ATOM 1796 O O . TYR A 1 215 ? -10.011 12.440 8.053 1.00 96.25 215 TYR A O 1
ATOM 1804 N N . LYS A 1 216 ? -10.784 13.960 6.582 1.00 97.81 216 LYS A N 1
ATOM 1805 C CA . LYS A 1 216 ? -12.057 14.193 7.282 1.00 97.81 216 LYS A CA 1
ATOM 1806 C C . LYS A 1 216 ? -12.886 12.919 7.397 1.00 97.81 216 LYS A C 1
ATOM 1808 O O . LYS A 1 216 ? -13.426 12.645 8.468 1.00 97.81 216 LYS A O 1
ATOM 1813 N N . SER A 1 217 ? -12.962 12.141 6.319 1.00 97.75 217 SER A N 1
ATOM 1814 C CA . SER A 1 217 ? -13.755 10.911 6.269 1.00 97.75 217 SER A CA 1
ATOM 1815 C C . SER A 1 217 ? -13.188 9.840 7.195 1.00 97.75 217 SER A C 1
ATOM 1817 O O . SER A 1 217 ? -13.921 9.273 8.003 1.00 97.75 217 SER A O 1
ATOM 1819 N N . VAL A 1 218 ? -11.872 9.612 7.139 1.00 96.56 218 VAL A N 1
ATOM 1820 C CA . VAL A 1 218 ? -11.177 8.641 7.994 1.00 96.56 218 VAL A CA 1
ATOM 1821 C C . VAL A 1 218 ? -11.273 9.043 9.461 1.00 96.56 218 VAL A C 1
ATOM 1823 O O . VAL A 1 218 ? -11.582 8.204 10.305 1.00 96.56 218 VAL A O 1
ATOM 1826 N N . LYS A 1 219 ? -11.078 10.327 9.781 1.00 96.62 219 LYS A N 1
ATOM 1827 C CA . LYS A 1 219 ? -11.205 10.824 11.154 1.00 96.62 219 LYS A CA 1
ATOM 1828 C C . LYS A 1 219 ? -12.624 10.648 11.697 1.00 96.62 219 LYS A C 1
ATOM 1830 O O . LYS A 1 219 ? -12.788 10.096 12.780 1.00 96.62 219 LYS A O 1
ATOM 1835 N N . GLY A 1 220 ? -13.644 11.062 10.944 1.00 97.50 220 GLY A N 1
ATOM 1836 C CA . GLY A 1 220 ? -15.038 10.903 11.368 1.00 97.50 220 GLY A CA 1
ATOM 1837 C C . GLY A 1 220 ? -15.439 9.434 11.527 1.00 97.50 220 GLY A C 1
ATOM 1838 O O . GLY A 1 220 ? -16.145 9.073 12.468 1.00 97.50 220 GLY A O 1
ATOM 1839 N N . PHE A 1 221 ? -14.942 8.564 10.646 1.00 97.31 221 PHE A N 1
ATOM 1840 C CA . PHE A 1 221 ? -15.117 7.120 10.760 1.00 97.31 221 PHE A CA 1
ATOM 1841 C C . PHE A 1 221 ? -14.465 6.557 12.030 1.00 97.31 221 PHE A C 1
ATOM 1843 O O . PHE A 1 221 ? -15.111 5.813 12.763 1.00 97.31 221 PHE A O 1
ATOM 1850 N N . TRP A 1 222 ? -13.234 6.966 12.337 1.00 95.38 222 TRP A N 1
ATOM 1851 C CA . TRP A 1 222 ? -12.512 6.559 13.544 1.00 95.38 222 TRP A CA 1
ATOM 1852 C C . TRP A 1 222 ? -13.163 7.029 14.851 1.00 95.38 222 TRP A C 1
ATOM 1854 O O . TRP A 1 222 ? -13.107 6.343 15.867 1.00 95.38 222 TRP A O 1
ATOM 1864 N N . GLU A 1 223 ? -13.764 8.217 14.857 1.00 94.75 223 GLU A N 1
ATOM 1865 C CA . GLU A 1 223 ? -14.446 8.757 16.039 1.00 94.75 223 GLU A CA 1
ATOM 1866 C C . GLU A 1 223 ? -15.780 8.050 16.308 1.00 94.75 223 GLU A C 1
ATOM 1868 O O . GLU A 1 223 ? -16.186 7.909 17.463 1.00 94.75 223 GLU A O 1
ATOM 1873 N N . LYS A 1 224 ? -16.453 7.579 15.252 1.00 95.12 224 LYS A N 1
ATOM 1874 C CA . LYS A 1 224 ? -17.752 6.905 15.341 1.00 95.12 224 LYS A CA 1
ATOM 1875 C C . LYS A 1 224 ? -17.678 5.525 16.002 1.00 95.12 224 LYS A C 1
ATOM 1877 O O . LYS A 1 224 ? -18.643 5.129 16.657 1.00 95.12 224 LYS A O 1
ATOM 1882 N N . TYR A 1 225 ? -16.587 4.790 15.803 1.00 90.38 225 TYR A N 1
ATOM 1883 C CA . TYR A 1 225 ? -16.415 3.423 16.299 1.00 90.38 225 TYR A CA 1
ATOM 1884 C C . TYR A 1 225 ? -15.198 3.329 17.197 1.00 90.38 225 TYR A C 1
ATOM 1886 O O . TYR A 1 225 ? -15.256 2.775 18.317 1.00 90.38 225 TYR A O 1
#

Foldseek 3Di:
DEEEEEADPPPLQDPVLVVVLCVLLVADEDDLQVLLVVCVVVVHPLNVVCVQVNPPVPPDPPVPPPPQLVSSLVSVVVCCVPDPGQYYYHYCPPQAPRNLVSVVVCCVVVVYAYEYEHADDALVVQLVVQLVCLVVQLVVVQVVQCVDPCHDVNVCVVVVHDDPVSSSVVSSVVSNVCSNVVSVCSVVRVVVSVVVCVVGHYDYHYSPDDSVVVSVRVSVSSVVD